Protein AF-A0A9E4DKY2-F1 (afdb_monomer)

Sequence (228 aa):
MSLTMLTAACAMQRGDFRKALDVHQKHADLDNAWHLTSYAQCHIAIGDPVDALRYAQKAVEIDPTLWEAQAVLRLAQAAMHRQPVATRHVFESDECDELIAFFRASNPDKSQLIADEGGYVDEDQFEAREVLLRVDQLPQWAQAKLVEAMFLDYFPIECRLLEYRPGGHFGWHADSGSNLEHRQRALSAQLSDPHTYACGALAIAPPEGHVTASRDRGTVPLFDPSCL

pLDDT: mean 81.01, std 13.89, range [37.38, 98.0]

Secondary structure (DSSP, 8-state):
--HHHHHHHHHHHTT-HHHHHHHHHTT-----HHHHHHHHHHHHHTT-HHHHHHHHHHHHHH-TT-HHHHHHHHHHHHHHHH--EEEEE---HHHHHHHHHHHHHT-PEEP----TTT----TTS--EEEEEE-GGGS-HHHHHHHHHHHT-SS--S-EEEEEEPTT----S--S--TT-S----EE----S-TTS-S----EE--TT--EEPP--TTEEEEE-TT--

Mean predicted aligned error: 9.53 Å

Structure (mmCIF, N/CA/C/O backbone):
data_AF-A0A9E4DKY2-F1
#
_entry.id   AF-A0A9E4DKY2-F1
#
loop_
_atom_site.group_PDB
_atom_site.id
_atom_site.type_symbol
_atom_site.label_atom_id
_atom_site.label_alt_id
_atom_site.label_comp_id
_atom_site.label_asym_id
_atom_site.label_entity_id
_atom_site.label_seq_id
_atom_site.pdbx_PDB_ins_code
_atom_site.Cartn_x
_atom_site.Cartn_y
_atom_site.Cartn_z
_atom_site.occupancy
_atom_site.B_iso_or_equiv
_atom_site.auth_seq_id
_atom_site.auth_comp_id
_atom_site.auth_asym_id
_atom_site.auth_atom_id
_atom_site.pdbx_PDB_model_num
ATOM 1 N N . MET A 1 1 ? 26.298 -0.373 -20.181 1.00 57.00 1 MET A N 1
ATOM 2 C CA . MET A 1 1 ? 25.597 -1.313 -19.279 1.00 57.00 1 MET A CA 1
ATOM 3 C C . MET A 1 1 ? 26.554 -1.686 -18.154 1.00 57.00 1 MET A C 1
ATOM 5 O O . MET A 1 1 ? 27.628 -2.187 -18.459 1.00 57.00 1 MET A O 1
ATOM 9 N N . SER A 1 2 ? 26.249 -1.348 -16.898 1.00 65.25 2 SER A N 1
ATOM 10 C CA . SER A 1 2 ? 27.131 -1.657 -15.758 1.00 65.25 2 SER A CA 1
ATOM 11 C C . SER A 1 2 ? 27.109 -3.158 -15.424 1.00 65.25 2 SER A C 1
ATOM 13 O O . SER A 1 2 ? 26.175 -3.871 -15.795 1.00 65.25 2 SER A O 1
ATOM 15 N N . LEU A 1 3 ? 28.130 -3.650 -14.711 1.00 63.81 3 LEU A N 1
ATOM 16 C CA . LEU A 1 3 ? 28.228 -5.052 -14.266 1.00 63.81 3 LEU A CA 1
ATOM 17 C C . LEU A 1 3 ? 26.992 -5.489 -13.451 1.00 63.81 3 LEU A C 1
ATOM 19 O O . LEU A 1 3 ? 26.550 -6.639 -13.507 1.00 63.81 3 LEU A O 1
ATOM 23 N N . THR A 1 4 ? 26.390 -4.541 -12.736 1.00 66.94 4 THR A N 1
ATOM 24 C CA . THR A 1 4 ? 25.189 -4.751 -11.932 1.00 66.94 4 THR A CA 1
ATOM 25 C C . THR A 1 4 ? 23.946 -4.996 -12.781 1.00 66.94 4 THR A C 1
ATOM 27 O O . THR A 1 4 ? 23.165 -5.895 -12.481 1.00 66.94 4 THR A O 1
ATOM 30 N N . MET A 1 5 ? 23.810 -4.286 -13.903 1.00 69.62 5 MET A N 1
ATOM 31 C CA . MET A 1 5 ? 22.709 -4.485 -14.856 1.00 69.62 5 MET A CA 1
ATOM 32 C C . MET A 1 5 ? 22.760 -5.859 -15.514 1.00 69.62 5 MET A C 1
ATOM 34 O O . MET A 1 5 ? 21.732 -6.490 -15.745 1.00 69.62 5 MET A O 1
ATOM 38 N N . LEU A 1 6 ? 23.971 -6.363 -15.745 1.00 73.25 6 LEU A N 1
ATOM 39 C CA . LEU A 1 6 ? 24.186 -7.717 -16.242 1.00 73.25 6 LEU A CA 1
ATOM 40 C C . LEU A 1 6 ? 23.766 -8.764 -15.198 1.00 73.25 6 LEU A C 1
ATOM 42 O O . LEU A 1 6 ? 23.205 -9.799 -15.544 1.00 73.25 6 LEU A O 1
ATOM 46 N N . THR A 1 7 ? 23.965 -8.470 -13.911 1.00 78.38 7 THR A N 1
ATOM 47 C CA . THR A 1 7 ? 23.528 -9.339 -12.807 1.00 78.38 7 THR A CA 1
ATOM 48 C C . THR A 1 7 ? 22.005 -9.404 -12.701 1.00 78.38 7 THR A C 1
ATOM 50 O O . THR A 1 7 ? 21.460 -10.504 -12.578 1.00 78.38 7 THR A O 1
ATOM 53 N N . ALA A 1 8 ? 21.325 -8.257 -12.794 1.00 78.25 8 ALA A N 1
ATOM 54 C CA . ALA A 1 8 ? 19.865 -8.188 -12.791 1.00 78.25 8 ALA A CA 1
ATOM 55 C C . ALA A 1 8 ? 19.266 -8.919 -14.003 1.00 78.25 8 ALA A C 1
ATOM 57 O O . ALA A 1 8 ? 18.433 -9.808 -13.832 1.00 78.25 8 ALA A O 1
ATOM 58 N N . ALA A 1 9 ? 19.780 -8.661 -15.210 1.00 77.19 9 ALA A N 1
ATOM 59 C CA . ALA A 1 9 ? 19.344 -9.345 -16.428 1.00 77.19 9 ALA A CA 1
ATOM 60 C C . ALA A 1 9 ? 19.531 -10.873 -16.341 1.00 77.19 9 ALA A C 1
ATOM 62 O O . ALA A 1 9 ? 18.637 -11.638 -16.700 1.00 77.19 9 ALA A O 1
ATOM 63 N N . CYS A 1 10 ? 20.657 -11.339 -15.793 1.00 78.88 10 CYS A N 1
ATOM 64 C CA . CYS A 1 10 ? 20.893 -12.763 -15.553 1.00 78.88 10 CYS A CA 1
ATOM 65 C C . CYS A 1 10 ? 19.947 -13.361 -14.499 1.00 78.88 10 CYS A C 1
ATOM 67 O O . CYS A 1 10 ? 19.652 -14.554 -14.553 1.00 78.88 10 CYS A O 1
ATOM 69 N N . ALA A 1 11 ? 19.518 -12.597 -13.491 1.00 81.56 11 ALA A N 1
ATOM 70 C CA . ALA A 1 11 ? 18.515 -13.053 -12.527 1.00 81.56 11 ALA A CA 1
ATOM 71 C C . ALA A 1 11 ? 17.130 -13.167 -13.189 1.00 81.56 11 ALA A C 1
ATOM 73 O O . ALA A 1 11 ? 16.495 -14.213 -13.072 1.00 81.56 11 ALA A O 1
ATOM 74 N N . MET A 1 12 ? 16.734 -12.170 -13.989 1.00 84.81 12 MET A N 1
ATOM 75 C CA . MET A 1 12 ? 15.492 -12.191 -14.773 1.00 84.81 12 MET A CA 1
ATOM 76 C C . MET A 1 12 ? 15.442 -13.363 -15.762 1.00 84.81 12 MET A C 1
ATOM 78 O O . MET A 1 12 ? 14.445 -14.075 -15.809 1.00 84.81 12 MET A O 1
ATOM 82 N N . GLN A 1 13 ? 16.529 -13.636 -16.497 1.00 85.62 13 GLN A N 1
ATOM 83 C CA . GLN A 1 13 ? 16.606 -14.791 -17.409 1.00 85.62 13 GLN A CA 1
ATOM 84 C C . GLN A 1 13 ? 16.433 -16.138 -16.696 1.00 85.62 13 GLN A C 1
ATOM 86 O O . GLN A 1 13 ? 15.974 -17.105 -17.299 1.00 85.62 13 GLN A O 1
ATOM 91 N N . ARG A 1 14 ? 16.799 -16.209 -15.412 1.00 85.81 14 ARG A N 1
ATOM 92 C CA . ARG A 1 14 ? 16.624 -17.399 -14.568 1.00 85.81 14 ARG A CA 1
ATOM 93 C C . ARG A 1 14 ? 15.265 -17.446 -13.863 1.00 85.81 14 ARG A C 1
ATOM 95 O O . ARG A 1 14 ? 15.017 -18.394 -13.127 1.00 85.81 14 ARG A O 1
ATOM 102 N N . GLY A 1 15 ? 14.408 -16.442 -14.061 1.00 83.94 15 GLY A N 1
ATOM 103 C CA . GLY A 1 15 ? 13.124 -16.303 -13.371 1.00 83.94 15 GLY A CA 1
ATOM 104 C C . GLY A 1 15 ? 13.236 -15.885 -11.901 1.00 83.94 15 GLY A C 1
ATOM 105 O O . GLY A 1 15 ? 12.240 -15.902 -11.182 1.00 83.94 15 GLY A O 1
ATOM 106 N N . ASP A 1 16 ? 14.424 -15.499 -11.430 1.00 87.19 16 ASP A N 1
ATOM 107 C CA . ASP A 1 16 ? 14.649 -15.050 -10.052 1.00 87.19 16 ASP A CA 1
ATOM 108 C C . ASP A 1 16 ? 14.359 -13.545 -9.929 1.00 87.19 16 ASP A C 1
ATOM 110 O O . ASP A 1 16 ? 15.252 -12.707 -9.766 1.00 87.19 16 ASP A O 1
ATOM 114 N N . PHE A 1 17 ? 13.079 -13.193 -10.079 1.00 86.06 17 PHE A N 1
ATOM 115 C CA . PHE A 1 17 ? 12.627 -11.801 -10.117 1.00 86.06 17 PHE A CA 1
ATOM 116 C C . PHE A 1 17 ? 12.817 -11.075 -8.782 1.00 86.06 17 PHE A C 1
ATOM 118 O O . PHE A 1 17 ? 13.122 -9.889 -8.782 1.00 86.06 17 PHE A O 1
ATOM 125 N N . ARG A 1 18 ? 12.733 -11.770 -7.638 1.00 81.44 18 ARG A N 1
ATOM 126 C CA . ARG A 1 18 ? 13.005 -11.161 -6.321 1.00 81.44 18 ARG A CA 1
ATOM 127 C C . ARG A 1 18 ? 14.460 -10.728 -6.186 1.00 81.44 18 ARG A C 1
ATOM 129 O O . ARG A 1 18 ? 14.735 -9.632 -5.708 1.00 81.44 18 ARG A O 1
ATOM 136 N N . LYS A 1 19 ? 15.396 -11.556 -6.651 1.00 83.06 19 LYS A N 1
ATOM 137 C CA . LYS A 1 19 ? 16.809 -11.180 -6.684 1.00 83.06 19 LYS A CA 1
ATOM 138 C C . LYS A 1 19 ? 17.080 -10.058 -7.679 1.00 83.06 19 LYS A C 1
ATOM 140 O O . LYS A 1 19 ? 17.909 -9.198 -7.400 1.00 83.06 19 LYS A O 1
ATOM 145 N N . ALA A 1 20 ? 16.398 -10.055 -8.826 1.00 83.19 20 ALA A N 1
ATOM 146 C CA . ALA A 1 20 ? 16.487 -8.946 -9.773 1.00 83.19 20 ALA A CA 1
ATOM 147 C C . ALA A 1 20 ? 16.013 -7.626 -9.137 1.00 83.19 20 ALA A C 1
ATOM 149 O O . ALA A 1 20 ? 16.703 -6.616 -9.273 1.00 83.19 20 ALA A O 1
ATOM 150 N N . LEU A 1 21 ? 14.906 -7.654 -8.381 1.00 81.94 21 LEU A N 1
ATOM 151 C CA . LEU A 1 21 ? 14.391 -6.491 -7.654 1.00 81.94 21 LEU A CA 1
ATOM 152 C C . LEU A 1 21 ? 15.403 -5.949 -6.636 1.00 81.94 21 LEU A C 1
ATOM 154 O O . LEU A 1 21 ? 15.696 -4.761 -6.676 1.00 81.94 21 LEU A O 1
ATOM 158 N N . ASP A 1 22 ? 16.008 -6.800 -5.800 1.00 80.38 22 ASP A N 1
ATOM 159 C CA . ASP A 1 22 ? 17.025 -6.374 -4.816 1.00 80.38 22 ASP A CA 1
ATOM 160 C C . ASP A 1 22 ? 18.232 -5.681 -5.482 1.00 80.38 22 ASP A C 1
ATOM 162 O O . ASP A 1 22 ? 18.759 -4.684 -4.983 1.00 80.38 22 ASP A O 1
ATOM 166 N N . VAL A 1 23 ? 18.658 -6.172 -6.653 1.00 79.75 23 VAL A N 1
ATOM 167 C CA . VAL A 1 23 ? 19.756 -5.559 -7.418 1.00 79.75 23 VAL A CA 1
ATOM 168 C C . VAL A 1 23 ? 19.354 -4.189 -7.969 1.00 79.75 23 VAL A C 1
ATOM 170 O O . VAL A 1 23 ? 20.139 -3.244 -7.856 1.00 79.75 23 VAL A O 1
ATOM 173 N N . HIS A 1 24 ? 18.151 -4.080 -8.538 1.00 75.69 24 HIS A N 1
ATOM 174 C CA . HIS A 1 24 ? 17.610 -2.828 -9.066 1.00 75.69 24 HIS A CA 1
ATOM 175 C C . HIS A 1 24 ? 17.361 -1.786 -7.960 1.00 75.69 24 HIS A C 1
ATOM 177 O O . HIS A 1 24 ? 17.728 -0.626 -8.130 1.00 75.69 24 HIS A O 1
ATOM 183 N N . GLN A 1 25 ? 16.823 -2.192 -6.804 1.00 71.88 25 GLN A N 1
ATOM 184 C CA . GLN A 1 25 ? 16.544 -1.318 -5.657 1.00 71.88 25 GLN A CA 1
ATOM 185 C C . GLN A 1 25 ? 17.822 -0.666 -5.106 1.00 71.88 25 GLN A C 1
ATOM 187 O O . GLN A 1 25 ? 17.827 0.513 -4.764 1.00 71.88 25 GLN A O 1
ATOM 192 N N . LYS A 1 26 ? 18.938 -1.405 -5.078 1.00 69.62 26 LYS A N 1
ATOM 193 C CA . LYS A 1 26 ? 20.247 -0.903 -4.615 1.00 69.62 26 LYS A CA 1
ATOM 194 C C . LYS A 1 26 ? 20.917 0.095 -5.566 1.00 69.62 26 LYS A C 1
ATOM 196 O O . LYS A 1 26 ? 21.905 0.710 -5.181 1.00 69.62 26 LYS A O 1
ATOM 201 N N . HIS A 1 27 ? 20.418 0.231 -6.793 1.00 63.66 27 HIS A N 1
ATOM 202 C CA . HIS A 1 27 ? 21.003 1.068 -7.848 1.00 63.66 27 HIS A CA 1
ATOM 203 C C . HIS A 1 27 ? 19.974 2.041 -8.424 1.00 63.66 27 HIS A C 1
ATOM 205 O O . HIS A 1 27 ? 20.042 2.386 -9.601 1.00 63.66 27 HIS A O 1
ATOM 211 N N . ALA A 1 28 ? 19.027 2.464 -7.584 1.00 54.25 28 ALA A N 1
ATOM 212 C CA . ALA A 1 28 ? 17.935 3.375 -7.892 1.00 54.25 28 ALA A CA 1
ATOM 213 C C . ALA A 1 28 ? 18.397 4.821 -8.197 1.00 54.25 28 ALA A C 1
ATOM 215 O O . ALA A 1 28 ? 17.792 5.780 -7.727 1.00 54.25 28 ALA A O 1
ATOM 216 N N . ASP A 1 29 ? 19.416 4.998 -9.042 1.00 55.25 29 ASP A N 1
ATOM 217 C CA . ASP A 1 29 ? 19.484 6.170 -9.916 1.00 55.25 29 ASP A CA 1
ATOM 218 C C . ASP A 1 29 ? 18.369 5.994 -10.960 1.00 55.25 29 ASP A C 1
ATOM 220 O O . ASP A 1 29 ? 18.558 5.462 -12.057 1.00 55.25 29 ASP A O 1
ATOM 224 N N . LEU A 1 30 ? 17.151 6.358 -10.547 1.00 59.38 30 LEU A N 1
ATOM 225 C CA . LEU A 1 30 ? 15.874 6.118 -11.229 1.00 59.38 30 LEU A CA 1
ATOM 226 C C . LEU A 1 30 ? 15.671 6.961 -12.502 1.00 59.38 30 LEU A C 1
ATOM 228 O O . LEU A 1 30 ? 14.560 6.991 -13.021 1.00 59.38 30 LEU A O 1
ATOM 232 N N . ASP A 1 31 ? 16.717 7.584 -13.043 1.00 68.56 31 ASP A N 1
ATOM 233 C CA . ASP A 1 31 ? 16.632 8.472 -14.212 1.00 68.56 31 ASP A CA 1
ATOM 234 C C . ASP A 1 31 ? 16.996 7.764 -15.533 1.00 68.56 31 ASP A C 1
ATOM 236 O O . ASP A 1 31 ? 17.376 8.389 -16.522 1.00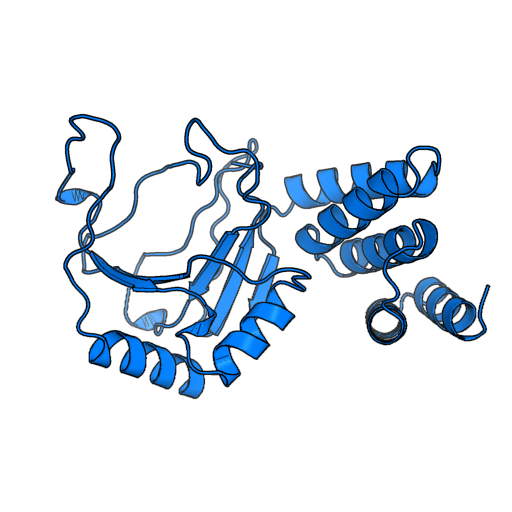 68.56 31 ASP A O 1
ATOM 240 N N . ASN A 1 32 ? 16.889 6.432 -15.579 1.00 84.38 32 ASN A N 1
ATOM 241 C CA . ASN A 1 32 ? 17.120 5.648 -16.791 1.00 84.38 32 ASN A CA 1
ATOM 242 C C . ASN A 1 32 ? 15.873 4.844 -17.184 1.00 84.38 32 ASN A C 1
ATOM 244 O O . ASN A 1 32 ? 15.513 3.868 -16.519 1.00 84.38 32 ASN A O 1
ATOM 248 N N . ALA A 1 33 ? 15.267 5.208 -18.319 1.00 88.50 33 ALA A N 1
ATOM 249 C CA . ALA A 1 33 ? 14.054 4.581 -18.842 1.00 88.50 33 ALA A CA 1
ATOM 250 C C . ALA A 1 33 ? 14.172 3.054 -19.006 1.00 88.50 33 ALA A C 1
ATOM 252 O O . ALA A 1 33 ? 13.237 2.320 -18.683 1.00 88.50 33 ALA A O 1
ATOM 253 N N . TRP A 1 34 ? 15.328 2.536 -19.433 1.00 86.62 34 TRP A N 1
ATOM 254 C CA . TRP A 1 34 ? 15.529 1.092 -19.600 1.00 86.62 34 TRP A CA 1
ATOM 255 C C . TRP A 1 34 ? 15.575 0.353 -18.256 1.00 86.62 3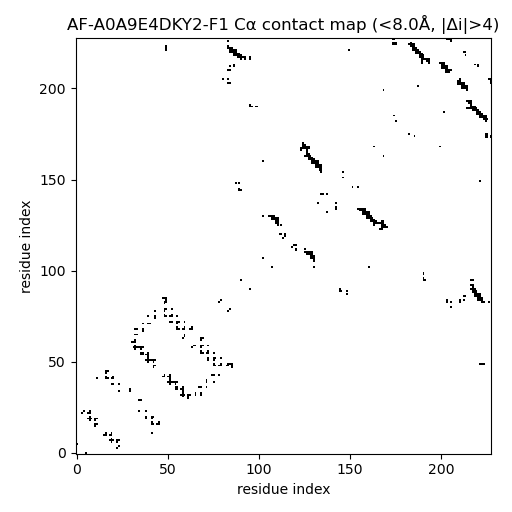4 TRP A C 1
ATOM 257 O O . TRP A 1 34 ? 15.031 -0.748 -18.120 1.00 86.62 34 TRP A O 1
ATOM 267 N N . HIS A 1 35 ? 16.192 0.965 -17.239 1.00 85.19 35 HIS A N 1
ATOM 268 C CA . HIS A 1 35 ? 16.233 0.403 -15.888 1.00 85.19 35 HIS A CA 1
ATOM 269 C C . HIS A 1 35 ? 14.830 0.330 -15.290 1.00 85.19 35 HIS A C 1
ATOM 271 O O . HIS A 1 35 ? 14.414 -0.729 -14.824 1.00 85.19 35 HIS A O 1
ATOM 277 N N . LEU A 1 36 ? 14.083 1.433 -15.358 1.00 87.62 36 LEU A N 1
ATOM 278 C CA . LEU A 1 36 ? 12.698 1.493 -14.898 1.00 87.62 36 LEU A CA 1
ATOM 279 C C . LEU A 1 36 ? 11.803 0.492 -15.636 1.00 87.62 36 LEU A C 1
ATOM 281 O O . LEU A 1 36 ? 10.991 -0.178 -15.005 1.00 87.62 36 LEU A O 1
ATOM 285 N N . THR A 1 37 ? 12.005 0.320 -16.946 1.00 91.00 37 THR A N 1
ATOM 286 C CA . THR A 1 37 ? 11.288 -0.682 -17.750 1.00 91.00 37 THR A CA 1
ATOM 287 C C . THR A 1 37 ? 11.553 -2.102 -17.244 1.00 91.00 37 THR A C 1
ATOM 289 O O . THR A 1 37 ? 10.618 -2.876 -17.044 1.00 91.00 37 THR A O 1
ATOM 292 N N . SER A 1 38 ? 12.818 -2.448 -16.990 1.00 89.00 38 SER A N 1
ATOM 293 C CA . SER A 1 38 ? 13.203 -3.772 -16.474 1.00 89.00 38 SER A CA 1
ATOM 294 C C . SER A 1 38 ? 12.684 -4.007 -15.051 1.00 89.00 38 SER A C 1
ATOM 296 O O . SER A 1 38 ? 12.241 -5.105 -14.708 1.00 89.00 38 SER A O 1
ATOM 298 N N . TYR A 1 39 ? 12.677 -2.957 -14.230 1.00 87.56 39 TYR A N 1
ATOM 299 C CA . TYR A 1 39 ? 12.150 -3.001 -12.872 1.00 87.56 39 TYR A CA 1
ATOM 300 C C . TYR A 1 39 ? 10.630 -3.213 -12.865 1.00 87.56 39 TYR A C 1
ATOM 302 O O . TYR A 1 39 ? 10.135 -4.114 -12.188 1.00 87.56 39 TYR A O 1
ATOM 310 N N . ALA A 1 40 ? 9.898 -2.484 -13.714 1.00 89.56 40 ALA A N 1
ATOM 311 C CA . ALA A 1 40 ? 8.466 -2.676 -13.921 1.00 89.56 40 ALA A CA 1
ATOM 312 C C . ALA A 1 40 ? 8.132 -4.113 -14.357 1.00 89.56 40 ALA A C 1
ATOM 314 O O . ALA A 1 40 ? 7.208 -4.720 -13.820 1.00 89.56 40 ALA A O 1
ATOM 315 N N . GLN A 1 41 ? 8.915 -4.702 -15.269 1.00 91.69 41 GLN A N 1
ATOM 316 C CA . GLN A 1 41 ? 8.745 -6.103 -15.678 1.00 91.69 41 GLN A CA 1
ATOM 317 C C . GLN A 1 41 ? 8.893 -7.083 -14.510 1.00 91.69 41 GLN A C 1
ATOM 319 O O . GLN A 1 41 ? 8.129 -8.046 -14.422 1.00 91.69 41 GLN A O 1
ATOM 324 N N . CYS A 1 42 ? 9.847 -6.845 -13.606 1.00 90.12 42 CYS A N 1
ATOM 325 C CA . CYS A 1 42 ? 10.008 -7.676 -12.416 1.00 90.12 42 CYS A CA 1
ATOM 326 C C . CYS A 1 42 ? 8.771 -7.599 -11.512 1.00 90.12 42 CYS A C 1
ATOM 328 O O . CYS A 1 42 ? 8.302 -8.641 -11.057 1.00 90.12 42 CYS A O 1
ATOM 330 N N . HIS A 1 43 ? 8.207 -6.403 -11.313 1.00 87.69 43 HIS A N 1
ATOM 331 C CA . HIS A 1 43 ? 6.969 -6.214 -10.549 1.00 87.69 43 HIS A CA 1
ATOM 332 C C . HIS A 1 43 ? 5.760 -6.913 -11.194 1.00 87.69 43 HIS A C 1
ATOM 334 O O . HIS A 1 43 ? 5.015 -7.595 -10.491 1.00 87.69 43 HIS A O 1
ATOM 340 N N . ILE A 1 44 ? 5.614 -6.873 -12.528 1.00 88.94 44 ILE A N 1
ATOM 341 C CA . ILE A 1 44 ? 4.589 -7.672 -13.236 1.00 88.94 44 ILE A CA 1
ATOM 342 C C . ILE A 1 44 ? 4.767 -9.162 -12.922 1.00 88.94 44 ILE A C 1
ATOM 344 O O . ILE A 1 44 ? 3.801 -9.851 -12.602 1.00 88.94 44 ILE A O 1
ATOM 348 N N . ALA A 1 45 ? 6.002 -9.662 -12.993 1.00 87.69 45 ALA A N 1
ATOM 349 C CA . ALA A 1 45 ? 6.294 -11.079 -12.805 1.00 87.69 45 ALA A CA 1
ATOM 350 C C . ALA A 1 45 ? 6.037 -11.578 -11.372 1.00 87.69 45 ALA A C 1
ATOM 352 O O . ALA A 1 45 ? 5.715 -12.751 -11.191 1.00 87.69 45 ALA A O 1
ATOM 353 N N . ILE A 1 46 ? 6.155 -10.708 -10.362 1.00 85.56 46 ILE A N 1
ATOM 354 C CA . ILE A 1 46 ? 5.846 -11.048 -8.964 1.00 85.56 46 ILE A CA 1
ATOM 355 C C . ILE A 1 46 ? 4.393 -10.748 -8.561 1.00 85.56 46 ILE A C 1
ATOM 357 O O . ILE A 1 46 ? 4.046 -10.952 -7.400 1.00 85.56 46 ILE A O 1
ATOM 361 N N . GLY A 1 47 ? 3.546 -10.302 -9.497 1.00 83.81 47 GLY A N 1
ATOM 362 C CA . GLY A 1 47 ? 2.135 -10.006 -9.232 1.00 83.81 47 GLY A CA 1
ATOM 363 C C . GLY A 1 47 ? 1.910 -8.698 -8.471 1.00 83.81 47 GLY A C 1
ATOM 364 O O . GLY A 1 47 ? 0.968 -8.600 -7.691 1.00 83.81 47 GLY A O 1
ATOM 365 N N . ASP A 1 48 ? 2.775 -7.706 -8.686 1.00 83.88 48 ASP A N 1
ATOM 366 C CA . AS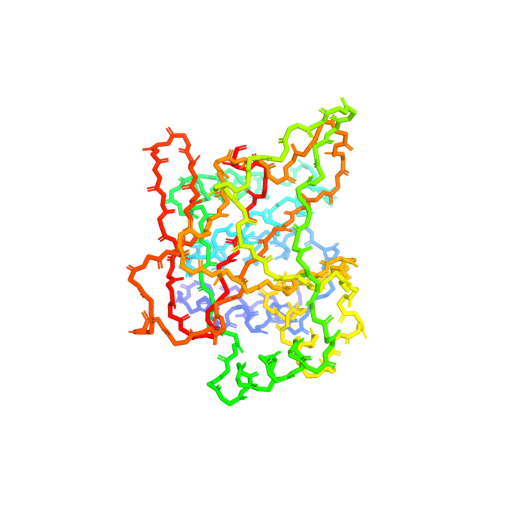P A 1 48 ? 2.680 -6.371 -8.092 1.00 83.88 48 ASP A CA 1
ATOM 367 C C . ASP A 1 48 ? 2.386 -5.313 -9.172 1.00 83.88 48 ASP A C 1
ATOM 369 O O . ASP A 1 48 ? 3.275 -4.579 -9.619 1.00 83.88 48 ASP A O 1
ATOM 373 N N . PRO A 1 49 ? 1.139 -5.259 -9.668 1.00 84.12 49 PRO A N 1
ATOM 374 C CA . PRO A 1 49 ? 0.790 -4.422 -10.809 1.00 84.12 49 PRO A CA 1
ATOM 375 C C . PRO A 1 49 ? 0.846 -2.919 -10.489 1.00 84.12 49 PRO A C 1
ATOM 377 O O . PRO A 1 49 ? 1.047 -2.115 -11.399 1.00 84.12 49 PRO A O 1
ATOM 380 N N . VAL A 1 50 ? 0.739 -2.538 -9.209 1.00 81.31 50 VAL A N 1
ATOM 381 C CA . VAL A 1 50 ? 0.751 -1.138 -8.751 1.00 81.31 50 VAL A CA 1
ATOM 382 C C . VAL A 1 50 ? 2.127 -0.510 -8.966 1.00 81.31 50 VAL A C 1
ATOM 384 O O . VAL A 1 50 ? 2.248 0.593 -9.510 1.00 81.31 50 VAL A O 1
ATOM 387 N N . ASP A 1 51 ? 3.188 -1.211 -8.568 1.00 82.44 51 ASP A N 1
ATOM 388 C CA . ASP A 1 51 ? 4.558 -0.763 -8.821 1.00 82.44 51 ASP A CA 1
ATOM 389 C C . ASP A 1 51 ? 4.972 -0.942 -10.272 1.00 82.44 51 ASP A C 1
ATOM 391 O O . ASP A 1 51 ? 5.634 -0.061 -10.825 1.00 82.44 51 ASP A O 1
ATOM 395 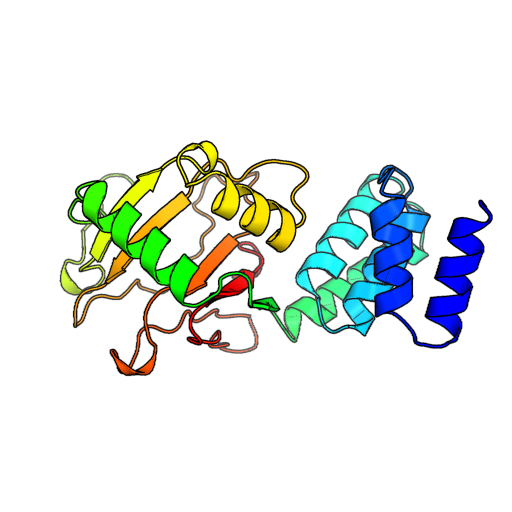N N . ALA A 1 52 ? 4.518 -2.014 -10.924 1.00 88.56 52 ALA A N 1
ATOM 396 C CA . ALA A 1 52 ? 4.723 -2.178 -12.355 1.00 88.56 52 ALA A CA 1
ATOM 397 C C . ALA A 1 52 ? 4.208 -0.969 -13.150 1.00 88.56 52 ALA A C 1
ATOM 399 O O . ALA A 1 52 ? 4.930 -0.450 -14.003 1.00 88.56 52 ALA A O 1
ATOM 400 N N . LEU A 1 53 ? 2.986 -0.504 -12.856 1.00 86.50 53 LEU A N 1
ATOM 401 C CA . LEU A 1 53 ? 2.371 0.619 -13.560 1.00 86.50 53 LEU A CA 1
ATOM 402 C C . LEU A 1 53 ? 3.183 1.899 -13.365 1.00 86.50 53 LEU A C 1
ATOM 404 O O . LEU A 1 53 ? 3.544 2.546 -14.347 1.00 86.50 53 LEU A O 1
ATOM 408 N N . ARG A 1 54 ? 3.550 2.213 -12.119 1.00 83.12 54 ARG A N 1
ATOM 409 C CA . ARG A 1 54 ? 4.324 3.417 -11.793 1.00 83.12 54 ARG A CA 1
ATOM 410 C C . ARG A 1 54 ? 5.677 3.451 -12.494 1.00 83.12 54 ARG A C 1
ATOM 412 O O . ARG A 1 54 ? 6.030 4.460 -13.100 1.00 83.12 54 ARG A O 1
ATOM 419 N N . TYR A 1 55 ? 6.458 2.376 -12.400 1.00 86.88 55 TYR A N 1
ATOM 420 C CA . TYR A 1 55 ? 7.792 2.368 -13.002 1.00 86.88 55 TYR A CA 1
ATOM 421 C C . TYR A 1 55 ? 7.724 2.373 -14.529 1.00 86.88 55 TYR A C 1
ATOM 423 O O . TYR A 1 55 ? 8.565 3.003 -15.167 1.00 86.88 55 TYR A O 1
ATOM 431 N N . ALA A 1 56 ? 6.695 1.761 -15.119 1.00 90.31 56 ALA A N 1
ATOM 432 C CA . ALA A 1 56 ? 6.465 1.846 -16.554 1.00 90.31 56 ALA A CA 1
ATOM 433 C C . ALA A 1 56 ? 6.038 3.257 -17.003 1.00 90.31 56 ALA A C 1
ATOM 435 O O . ALA A 1 56 ? 6.529 3.731 -18.024 1.00 90.31 56 ALA A O 1
ATOM 436 N N . GLN A 1 57 ? 5.184 3.951 -16.238 1.00 88.81 57 GLN A N 1
ATOM 437 C CA . GLN A 1 57 ? 4.814 5.351 -16.496 1.00 88.81 57 GLN A CA 1
ATOM 438 C C . GLN A 1 57 ? 6.048 6.257 -16.448 1.00 88.81 57 GLN A C 1
ATOM 440 O O . GLN A 1 57 ? 6.340 6.927 -17.435 1.00 88.81 57 GLN A O 1
ATOM 445 N N . LYS A 1 58 ? 6.840 6.185 -15.369 1.00 87.00 58 LYS A N 1
ATOM 446 C CA . LYS A 1 58 ? 8.081 6.966 -15.225 1.00 87.00 58 LYS A CA 1
ATOM 447 C C . LYS A 1 58 ? 9.091 6.652 -16.339 1.00 87.00 58 LYS A C 1
ATOM 449 O O . LYS A 1 58 ? 9.758 7.549 -16.840 1.00 87.00 58 LYS A O 1
ATOM 454 N N . ALA A 1 59 ? 9.186 5.393 -16.782 1.00 90.81 59 ALA A N 1
ATOM 455 C CA . ALA A 1 59 ? 10.033 5.022 -17.918 1.00 90.81 59 ALA A CA 1
ATOM 456 C C . ALA A 1 59 ? 9.603 5.716 -19.222 1.00 90.81 59 ALA A C 1
ATOM 458 O O . ALA A 1 59 ? 10.457 6.222 -19.948 1.00 90.81 59 ALA A O 1
ATOM 459 N N . VAL A 1 60 ? 8.295 5.753 -19.499 1.00 92.94 60 VAL A N 1
ATOM 460 C CA . VAL A 1 60 ? 7.721 6.426 -20.677 1.00 92.94 60 VAL A CA 1
ATOM 461 C C . VAL A 1 60 ? 7.832 7.948 -20.570 1.00 92.94 60 VAL A C 1
ATOM 463 O O . VAL A 1 60 ? 8.047 8.598 -21.585 1.00 92.94 60 VAL A O 1
ATOM 466 N N . GLU A 1 61 ? 7.725 8.525 -19.373 1.00 90.06 61 GLU A N 1
ATOM 467 C CA . GLU A 1 61 ? 7.956 9.959 -19.148 1.00 90.06 61 GLU A CA 1
ATOM 468 C C . GLU A 1 61 ? 9.400 10.364 -19.477 1.00 90.06 61 GLU A C 1
ATOM 470 O O . GLU A 1 61 ? 9.618 11.404 -20.098 1.00 90.06 61 GLU A O 1
ATOM 475 N N . ILE A 1 62 ? 10.383 9.536 -19.099 1.00 90.00 62 ILE A N 1
ATOM 476 C CA . ILE A 1 62 ? 11.807 9.787 -19.371 1.00 90.00 62 ILE A CA 1
ATOM 477 C C . ILE A 1 62 ? 12.143 9.591 -20.853 1.00 90.00 62 ILE A C 1
ATOM 479 O O . ILE A 1 62 ? 12.835 10.423 -21.439 1.00 90.00 62 ILE A O 1
ATOM 483 N N . ASP A 1 63 ? 11.686 8.494 -21.461 1.00 93.06 63 ASP A N 1
ATOM 484 C CA . ASP A 1 63 ? 11.879 8.231 -22.889 1.00 93.06 63 ASP A CA 1
ATOM 485 C C . ASP A 1 63 ? 10.583 7.716 -23.533 1.00 93.06 63 ASP A C 1
ATOM 487 O O . ASP A 1 63 ? 10.336 6.504 -23.590 1.00 93.06 63 ASP A O 1
ATOM 491 N N . PRO A 1 64 ? 9.767 8.626 -24.094 1.00 93.69 64 PRO A N 1
ATOM 492 C CA . PRO A 1 64 ? 8.531 8.255 -24.769 1.00 93.69 64 PRO A CA 1
ATOM 493 C C . PRO A 1 64 ? 8.750 7.412 -26.028 1.00 93.69 64 PRO A C 1
ATOM 495 O O . PRO A 1 64 ? 7.798 6.817 -26.529 1.00 93.69 64 PRO A O 1
ATOM 498 N N . THR A 1 65 ? 9.968 7.373 -26.579 1.00 94.62 65 THR A N 1
ATOM 499 C CA . THR A 1 65 ? 10.285 6.646 -27.817 1.00 94.62 65 THR A CA 1
ATOM 500 C C . THR A 1 65 ? 10.740 5.210 -27.571 1.00 94.62 65 THR A C 1
ATOM 502 O O . THR A 1 65 ? 10.760 4.409 -28.510 1.00 94.62 65 THR A O 1
ATOM 505 N N . LEU A 1 66 ? 11.040 4.853 -26.317 1.00 93.88 66 LEU A N 1
ATOM 506 C CA . LEU A 1 66 ? 11.430 3.504 -25.927 1.00 93.88 66 LEU A CA 1
ATOM 507 C C . LEU A 1 66 ? 10.232 2.549 -26.036 1.00 93.88 66 LEU A C 1
ATOM 509 O O . LEU A 1 66 ? 9.337 2.522 -25.186 1.00 93.88 66 LEU A O 1
ATOM 513 N N . TRP A 1 67 ? 10.203 1.749 -27.104 1.00 93.31 67 TRP A N 1
ATOM 514 C CA . TRP A 1 67 ? 9.066 0.874 -27.401 1.00 93.31 67 TRP A CA 1
ATOM 515 C C . TRP A 1 67 ? 8.841 -0.178 -26.307 1.00 93.31 67 TRP A C 1
ATOM 517 O O . TRP A 1 67 ? 7.688 -0.495 -26.001 1.00 93.31 67 TRP A O 1
ATOM 527 N N . GLU A 1 68 ? 9.910 -0.681 -25.679 1.00 93.62 68 GLU A N 1
ATOM 528 C CA . GLU A 1 68 ? 9.819 -1.619 -24.561 1.00 93.62 68 GLU A CA 1
ATOM 529 C C . GLU A 1 68 ? 9.081 -0.996 -23.372 1.00 93.62 68 GLU A C 1
ATOM 531 O O . GLU A 1 68 ? 8.221 -1.654 -22.788 1.00 93.62 68 GLU A O 1
ATOM 536 N N . ALA A 1 69 ? 9.352 0.274 -23.046 1.00 93.75 69 ALA A N 1
ATOM 537 C CA . ALA A 1 69 ? 8.683 0.980 -21.952 1.00 93.75 69 ALA A CA 1
ATOM 538 C C . ALA A 1 69 ? 7.178 1.093 -22.211 1.00 93.75 69 ALA A C 1
ATOM 540 O O . ALA A 1 69 ? 6.367 0.763 -21.346 1.00 93.75 69 ALA A O 1
ATOM 541 N N . GLN A 1 70 ? 6.788 1.459 -23.436 1.00 93.81 70 GLN A N 1
ATOM 542 C CA . GLN A 1 70 ? 5.375 1.517 -23.814 1.00 93.81 70 GLN A CA 1
ATOM 543 C C . GLN A 1 70 ? 4.699 0.138 -23.783 1.00 93.81 70 GLN A C 1
ATOM 545 O O . GLN A 1 70 ? 3.525 0.023 -23.431 1.00 93.81 70 GLN A O 1
ATOM 550 N N . ALA A 1 71 ? 5.399 -0.918 -24.204 1.00 94.62 71 ALA A N 1
ATOM 551 C CA . ALA A 1 71 ? 4.868 -2.278 -24.163 1.00 94.62 71 ALA A CA 1
ATOM 552 C C . ALA A 1 71 ? 4.644 -2.734 -22.714 1.00 94.62 71 ALA A C 1
ATOM 554 O O . ALA A 1 71 ? 3.573 -3.244 -22.387 1.00 94.62 71 ALA A O 1
ATOM 555 N N . VAL A 1 72 ? 5.620 -2.489 -21.839 1.00 94.94 72 VAL A N 1
ATOM 556 C CA . VAL A 1 72 ? 5.532 -2.809 -20.411 1.00 94.94 72 VAL A CA 1
ATOM 557 C C . VAL A 1 72 ? 4.451 -1.983 -19.720 1.00 94.94 72 VAL A C 1
ATOM 559 O O . VAL A 1 72 ? 3.712 -2.544 -18.919 1.00 94.94 72 VAL A O 1
ATOM 562 N N . LEU A 1 73 ? 4.270 -0.710 -20.084 1.00 92.62 73 LEU A N 1
ATOM 563 C CA . LEU A 1 73 ? 3.175 0.121 -19.577 1.00 92.62 73 LEU A CA 1
ATOM 564 C C . LEU A 1 73 ? 1.806 -0.499 -19.875 1.00 92.62 73 LEU A C 1
ATOM 566 O O . LEU A 1 73 ? 0.990 -0.639 -18.970 1.00 92.62 73 LEU A O 1
ATOM 570 N N . ARG A 1 74 ? 1.572 -0.953 -21.112 1.00 91.44 74 ARG A N 1
ATOM 571 C CA . ARG A 1 74 ? 0.311 -1.623 -21.480 1.00 91.44 74 ARG A CA 1
ATOM 572 C C . ARG A 1 74 ? 0.105 -2.930 -20.715 1.00 91.44 74 ARG A C 1
ATOM 574 O O . ARG A 1 74 ? -1.014 -3.232 -20.307 1.00 91.44 74 ARG A O 1
ATOM 581 N N . LEU A 1 75 ? 1.171 -3.706 -20.509 1.00 91.94 75 LEU A N 1
ATOM 582 C CA . LEU A 1 75 ? 1.106 -4.930 -19.705 1.00 91.94 75 LEU A CA 1
ATOM 583 C C . LEU A 1 75 ? 0.796 -4.624 -18.237 1.00 91.94 75 LEU A C 1
ATOM 585 O O . LEU A 1 75 ? -0.023 -5.317 -17.641 1.00 91.94 75 LEU A O 1
ATOM 589 N N . ALA A 1 76 ? 1.404 -3.582 -17.673 1.00 89.25 76 ALA A N 1
ATOM 590 C CA . ALA A 1 76 ? 1.148 -3.145 -16.309 1.00 89.25 76 ALA A CA 1
ATOM 591 C C . ALA A 1 76 ? -0.288 -2.628 -16.135 1.00 89.25 76 ALA A C 1
ATOM 593 O O . ALA A 1 76 ? -0.956 -3.020 -15.185 1.00 89.25 76 ALA A O 1
ATOM 594 N N . GLN A 1 77 ? -0.804 -1.843 -17.087 1.00 85.25 77 GLN A N 1
ATOM 595 C CA . GLN A 1 77 ? -2.210 -1.418 -17.122 1.00 85.25 77 GLN A CA 1
ATOM 596 C C . GLN A 1 77 ? -3.156 -2.625 -17.169 1.00 85.25 77 GLN A C 1
ATOM 598 O O . GLN A 1 77 ? -4.093 -2.720 -16.381 1.00 85.25 77 GLN A O 1
ATOM 603 N N . ALA A 1 78 ? -2.888 -3.599 -18.043 1.00 84.88 78 ALA A N 1
ATOM 604 C CA . ALA A 1 78 ? -3.686 -4.821 -18.119 1.00 84.88 78 ALA A CA 1
ATOM 605 C C . ALA A 1 78 ? -3.613 -5.658 -16.829 1.00 84.88 78 ALA A C 1
ATOM 607 O O . ALA A 1 78 ? -4.612 -6.255 -16.428 1.00 84.88 78 ALA A O 1
ATOM 608 N N . ALA A 1 79 ? -2.451 -5.710 -16.174 1.00 85.00 79 ALA A N 1
ATOM 609 C CA . ALA A 1 79 ? -2.287 -6.383 -14.890 1.00 85.00 79 ALA A CA 1
ATOM 610 C C . ALA A 1 79 ? -3.056 -5.659 -13.772 1.00 85.00 79 ALA A C 1
ATOM 612 O O . ALA A 1 79 ? -3.737 -6.322 -12.996 1.00 85.00 79 ALA A O 1
ATOM 613 N N . MET A 1 80 ? -3.033 -4.321 -13.751 1.00 81.25 80 MET A N 1
ATOM 614 C CA . MET A 1 80 ? -3.825 -3.495 -12.830 1.00 81.25 80 MET A CA 1
ATOM 615 C C . MET A 1 80 ? -5.326 -3.717 -13.006 1.00 81.25 80 MET A C 1
ATOM 617 O O . MET A 1 80 ? -6.031 -3.900 -12.022 1.00 81.25 80 MET A O 1
ATOM 621 N N . HIS A 1 81 ? -5.818 -3.802 -14.246 1.00 75.75 81 HIS A N 1
ATOM 622 C CA . HIS A 1 81 ? -7.226 -4.129 -14.492 1.00 75.75 81 HIS A CA 1
ATOM 623 C C . HIS A 1 81 ? -7.630 -5.498 -13.924 1.00 75.75 81 HIS A C 1
ATOM 625 O O . HIS A 1 81 ? -8.754 -5.660 -13.459 1.00 75.75 81 HIS A O 1
ATOM 631 N N . ARG A 1 82 ? -6.726 -6.486 -13.945 1.00 78.00 82 ARG A N 1
ATOM 632 C CA . ARG A 1 82 ? -6.990 -7.834 -13.406 1.00 78.00 82 ARG A CA 1
ATOM 633 C C . ARG A 1 82 ? -6.848 -7.910 -11.890 1.00 78.00 82 ARG A C 1
ATOM 635 O O . ARG A 1 82 ? -7.500 -8.737 -11.260 1.00 78.00 82 ARG A O 1
ATOM 642 N N . GLN A 1 83 ? -5.964 -7.101 -11.324 1.00 77.50 83 GLN A N 1
ATOM 643 C CA . GLN A 1 83 ? -5.637 -7.099 -9.908 1.00 77.50 83 GLN A CA 1
ATOM 644 C C . GLN A 1 83 ? -5.456 -5.642 -9.450 1.00 77.50 83 GLN A C 1
ATOM 646 O O . GLN A 1 83 ? -4.330 -5.158 -9.350 1.00 77.50 83 GLN A O 1
ATOM 651 N N . PRO A 1 84 ? -6.566 -4.931 -9.176 1.00 76.19 84 PRO A N 1
ATOM 652 C CA . PRO A 1 84 ? -6.544 -3.493 -8.891 1.00 76.19 84 PRO A CA 1
ATOM 653 C C . PRO A 1 84 ? -6.004 -3.161 -7.495 1.00 76.19 84 PRO A C 1
ATOM 655 O O . PRO A 1 84 ? -5.826 -1.993 -7.161 1.00 76.19 84 PRO A O 1
ATOM 658 N N . VAL A 1 85 ? -5.755 -4.191 -6.678 1.00 81.31 85 VAL A N 1
ATOM 659 C CA . VAL A 1 85 ? -5.257 -4.073 -5.310 1.00 81.31 85 VAL A CA 1
ATOM 660 C C . VAL A 1 85 ? -4.006 -4.922 -5.150 1.00 81.31 85 VAL A C 1
ATOM 662 O O . VAL A 1 85 ? -4.043 -6.141 -5.337 1.00 81.31 85 VAL A O 1
ATOM 665 N N . ALA A 1 86 ? -2.912 -4.288 -4.740 1.00 81.94 86 ALA A N 1
ATOM 666 C CA . ALA A 1 86 ? -1.743 -4.984 -4.220 1.00 81.94 86 ALA A CA 1
ATOM 667 C C . ALA A 1 86 ? -1.806 -4.957 -2.690 1.00 81.94 86 ALA A C 1
ATOM 669 O O . ALA A 1 86 ? -1.856 -3.888 -2.092 1.00 81.94 86 ALA A O 1
ATOM 670 N N . THR A 1 87 ? -1.817 -6.117 -2.035 1.00 84.62 87 THR A N 1
ATOM 671 C CA . THR A 1 87 ? -1.821 -6.194 -0.566 1.00 84.62 87 THR A CA 1
ATOM 672 C C . THR A 1 87 ? -0.426 -6.515 -0.055 1.00 84.62 87 THR A C 1
ATOM 674 O O . THR A 1 87 ? 0.192 -7.485 -0.493 1.00 84.62 87 THR A O 1
ATOM 677 N N . ARG A 1 88 ? 0.061 -5.715 0.896 1.00 86.31 88 ARG A N 1
ATOM 678 C CA . ARG A 1 88 ? 1.357 -5.911 1.557 1.00 86.31 88 ARG A CA 1
ATOM 679 C C . ARG A 1 88 ? 1.162 -6.075 3.053 1.00 86.31 88 ARG A C 1
ATOM 681 O O . ARG A 1 88 ? 0.357 -5.358 3.628 1.00 86.31 88 ARG A O 1
ATOM 688 N N . HIS A 1 89 ? 1.901 -6.978 3.687 1.00 90.94 89 HIS A N 1
ATOM 689 C CA . HIS A 1 89 ? 2.001 -7.003 5.146 1.00 90.94 89 HIS A CA 1
ATOM 690 C C . HIS A 1 89 ? 3.110 -6.036 5.559 1.00 90.94 89 HIS A C 1
ATOM 692 O O . HIS A 1 89 ? 4.262 -6.233 5.175 1.00 90.94 89 HIS A O 1
ATOM 698 N N . VAL A 1 90 ? 2.749 -4.963 6.259 1.00 92.25 90 VAL A N 1
ATOM 699 C CA . VAL A 1 90 ? 3.662 -3.849 6.566 1.00 92.25 90 VAL A CA 1
ATOM 700 C C . VAL A 1 90 ? 3.930 -3.766 8.062 1.00 92.25 90 VAL A C 1
ATOM 702 O O . VAL A 1 90 ? 5.079 -3.598 8.476 1.00 92.25 90 VAL A O 1
ATOM 705 N N . PHE A 1 91 ? 2.878 -3.900 8.867 1.00 95.62 91 PHE A N 1
ATOM 706 C CA . PHE A 1 91 ? 2.954 -3.741 10.313 1.00 95.62 91 PHE A CA 1
ATOM 707 C C . PHE A 1 91 ? 2.818 -5.079 11.023 1.00 95.62 91 PHE A C 1
ATOM 709 O O . PHE A 1 91 ? 1.957 -5.883 10.684 1.00 95.62 91 PHE A O 1
ATOM 716 N N . GLU A 1 92 ? 3.642 -5.290 12.037 1.00 96.69 92 GLU A N 1
ATOM 717 C CA . GLU A 1 92 ? 3.483 -6.393 12.974 1.00 96.69 92 GLU A CA 1
ATOM 718 C C . GLU A 1 92 ? 2.352 -6.096 13.975 1.00 96.69 92 GLU A C 1
ATOM 720 O O . GLU A 1 92 ? 1.800 -4.993 14.042 1.00 96.69 92 GLU A O 1
ATOM 725 N N . SER A 1 93 ? 1.951 -7.107 14.747 1.00 96.44 93 SER A N 1
ATOM 726 C CA . SER A 1 93 ? 0.796 -6.983 15.650 1.00 96.44 93 SER A CA 1
ATOM 727 C C . SER A 1 93 ? 1.006 -5.958 16.771 1.00 96.44 93 SER A C 1
ATOM 729 O O . SER A 1 93 ? 0.085 -5.204 17.078 1.00 96.44 93 SER A O 1
ATOM 731 N N . ASP A 1 94 ? 2.201 -5.912 17.355 1.00 97.56 94 ASP A N 1
ATOM 732 C CA . ASP A 1 94 ? 2.592 -4.956 18.397 1.00 97.56 94 ASP A CA 1
ATOM 733 C C . ASP A 1 94 ? 2.707 -3.524 17.854 1.00 97.56 94 ASP A C 1
ATOM 735 O O . ASP A 1 94 ? 2.257 -2.573 18.490 1.00 97.56 94 ASP A O 1
ATOM 739 N N . GLU A 1 95 ? 3.213 -3.369 16.634 1.00 98.00 95 GLU A N 1
ATOM 740 C CA . GLU A 1 95 ? 3.232 -2.091 15.916 1.00 98.00 95 GLU A CA 1
ATOM 741 C C . GLU A 1 95 ? 1.815 -1.569 15.625 1.00 98.00 95 GLU A C 1
ATOM 743 O O . GLU A 1 95 ? 1.536 -0.375 15.763 1.00 98.00 95 GLU A O 1
ATOM 748 N N . CYS A 1 96 ? 0.886 -2.459 15.261 1.00 97.94 96 CYS A N 1
ATOM 749 C CA . CYS A 1 96 ? -0.523 -2.096 15.121 1.00 97.94 96 CYS A CA 1
ATOM 750 C C . CYS A 1 96 ? -1.113 -1.617 16.457 1.00 97.94 96 CYS A C 1
ATOM 752 O O . CYS A 1 96 ? -1.874 -0.648 16.472 1.00 97.94 96 CYS A O 1
ATOM 754 N N . ASP A 1 97 ? -0.774 -2.273 17.572 1.00 98.00 97 ASP A N 1
ATOM 755 C CA . ASP A 1 97 ? -1.200 -1.851 18.912 1.00 98.00 97 ASP A CA 1
ATOM 756 C C . ASP A 1 97 ? -0.648 -0.463 19.270 1.00 98.00 97 ASP A C 1
ATOM 758 O O . ASP A 1 97 ? -1.386 0.375 19.795 1.00 98.00 97 ASP A O 1
ATOM 762 N N . GLU A 1 98 ? 0.614 -0.183 18.935 1.00 97.94 98 GLU A N 1
ATO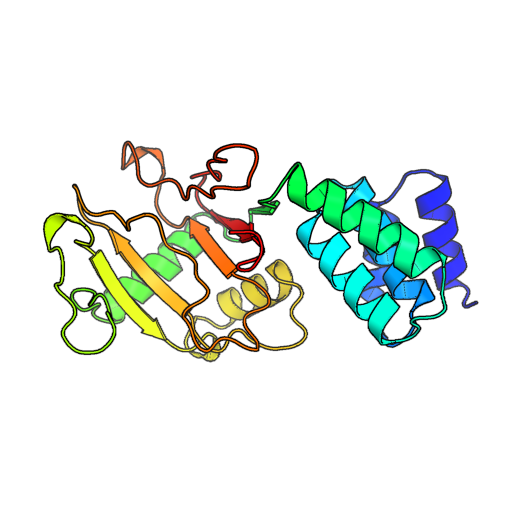M 763 C CA . GLU A 1 98 ? 1.236 1.126 19.150 1.00 97.94 98 GLU A CA 1
ATOM 764 C C . GLU A 1 98 ? 0.541 2.231 18.337 1.00 97.94 98 GLU A C 1
ATOM 766 O O . GLU A 1 98 ? 0.225 3.287 18.888 1.00 97.94 98 GLU A O 1
ATOM 771 N N . LEU A 1 99 ? 0.218 1.986 17.061 1.00 97.12 99 LEU A N 1
ATOM 772 C CA . LEU A 1 99 ? -0.521 2.944 16.225 1.00 97.12 99 LEU A CA 1
ATOM 773 C C . LEU A 1 99 ? -1.950 3.187 16.731 1.00 97.12 99 LEU A C 1
ATOM 775 O O . LEU A 1 99 ? -2.423 4.326 16.720 1.00 97.12 99 LEU A O 1
ATOM 779 N N . ILE A 1 100 ? -2.636 2.150 17.220 1.00 97.00 100 ILE A N 1
ATOM 780 C CA . ILE A 1 100 ? -3.961 2.289 17.844 1.00 97.00 100 ILE A CA 1
ATOM 781 C C . ILE A 1 100 ? -3.865 3.098 19.145 1.00 97.00 100 ILE A C 1
ATOM 783 O O . ILE A 1 100 ? -4.718 3.949 19.416 1.00 97.00 100 ILE A O 1
ATOM 787 N N . ALA A 1 101 ? -2.839 2.858 19.963 1.00 97.44 101 ALA A N 1
ATOM 788 C CA . ALA A 1 101 ? -2.609 3.617 21.188 1.00 97.44 101 ALA A CA 1
ATOM 789 C C . ALA A 1 101 ? -2.292 5.088 20.883 1.00 97.44 101 ALA A C 1
ATOM 791 O O . ALA A 1 101 ? -2.857 5.977 21.524 1.00 97.44 101 ALA A O 1
ATOM 792 N N . PHE A 1 102 ? -1.460 5.340 19.869 1.00 97.19 102 PHE A N 1
ATOM 793 C CA . PHE A 1 102 ? -1.170 6.672 19.348 1.00 97.19 102 PHE A CA 1
ATOM 794 C C . PHE A 1 102 ? -2.457 7.389 18.923 1.00 97.19 102 PHE A C 1
ATOM 796 O O . PHE A 1 102 ? -2.746 8.463 19.445 1.00 97.19 102 PHE A O 1
ATOM 803 N N . PHE A 1 103 ? -3.286 6.757 18.081 1.00 96.38 103 PHE A N 1
ATOM 804 C CA . PHE A 1 103 ? -4.584 7.297 17.662 1.00 96.38 103 PHE A CA 1
ATOM 805 C C . PHE A 1 103 ? -5.459 7.697 18.855 1.00 96.38 103 PHE A C 1
ATOM 807 O O . PHE A 1 103 ? -5.987 8.805 18.897 1.00 96.38 103 PHE A O 1
ATOM 814 N N . ARG A 1 104 ? -5.589 6.822 19.860 1.00 95.50 104 ARG A N 1
ATOM 815 C CA . ARG A 1 104 ? -6.395 7.098 21.060 1.00 95.50 104 ARG A CA 1
ATOM 816 C C . ARG A 1 104 ? -5.839 8.262 21.881 1.00 95.50 104 ARG A C 1
ATOM 818 O O . ARG A 1 104 ? -6.621 9.064 22.390 1.00 95.50 104 ARG A O 1
ATOM 825 N N . ALA A 1 105 ? -4.516 8.361 22.002 1.00 96.38 105 ALA A N 1
ATOM 826 C CA . ALA A 1 105 ? -3.844 9.443 22.717 1.00 96.38 105 ALA A CA 1
ATOM 827 C C . ALA A 1 105 ? -3.975 10.799 22.002 1.00 96.38 105 ALA A C 1
ATOM 829 O O . ALA A 1 105 ? -3.980 11.835 22.663 1.00 96.38 105 ALA A O 1
ATOM 830 N N . SER A 1 106 ? -4.149 10.797 20.677 1.00 94.00 106 SER A N 1
ATOM 831 C CA . SER A 1 106 ? -4.398 11.997 19.868 1.00 94.00 106 SER A CA 1
ATOM 832 C C . SER A 1 106 ? -5.800 12.599 20.040 1.00 94.00 106 SER A C 1
ATOM 834 O O . SER A 1 106 ? -6.090 13.610 19.413 1.00 94.00 106 SER A O 1
ATOM 836 N N . ASN A 1 107 ? -6.648 12.016 20.898 1.00 91.00 107 ASN A N 1
ATOM 837 C CA . ASN A 1 107 ? -8.011 12.467 21.193 1.00 91.00 107 ASN A CA 1
ATOM 838 C C . ASN A 1 107 ? -8.882 12.661 19.929 1.00 91.00 107 ASN A C 1
ATOM 840 O O . ASN A 1 107 ? -9.236 13.789 19.596 1.00 91.00 107 ASN A O 1
ATOM 844 N N . PRO A 1 108 ? -9.238 11.568 19.229 1.00 90.81 108 PRO A N 1
ATOM 845 C CA . PRO A 1 108 ? -9.888 11.646 17.928 1.00 90.81 108 PRO A CA 1
ATOM 846 C C . PRO A 1 108 ? -11.314 12.183 18.024 1.00 90.81 108 PRO A C 1
ATOM 848 O O . PRO A 1 108 ? -12.098 11.742 18.880 1.00 90.81 108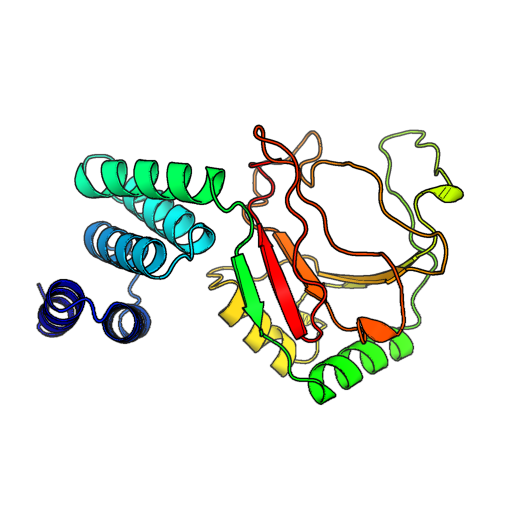 PRO A O 1
ATOM 851 N N . ASP A 1 109 ? -11.646 13.082 17.105 1.00 87.00 109 ASP A N 1
ATOM 852 C CA . ASP A 1 109 ? -12.948 13.736 17.006 1.00 87.00 109 ASP A CA 1
ATOM 853 C C . ASP A 1 109 ? -13.927 12.904 16.175 1.00 87.00 109 ASP A C 1
ATOM 855 O O . ASP A 1 109 ? -13.536 11.967 15.478 1.00 87.00 109 ASP A O 1
ATOM 859 N N . LYS A 1 110 ? -15.228 13.217 16.260 1.00 85.00 110 LYS A N 1
ATOM 860 C CA . LYS A 1 110 ? -16.217 12.626 15.347 1.00 85.00 110 LYS A CA 1
ATOM 861 C C . LYS A 1 110 ? -15.874 13.067 13.924 1.00 85.00 110 LYS A C 1
ATOM 863 O O . LYS A 1 110 ? -15.728 14.264 13.679 1.00 85.00 110 LYS A O 1
ATOM 868 N N . SER A 1 111 ? -15.757 12.099 13.021 1.00 79.00 111 SER A N 1
ATOM 869 C CA . SER A 1 111 ? -15.368 12.357 11.643 1.00 79.00 111 SER A CA 1
ATOM 870 C C . SER A 1 111 ? -16.427 13.182 10.916 1.00 79.00 111 SER A C 1
ATOM 872 O O . SER A 1 111 ? -17.628 12.990 11.131 1.00 79.00 111 SER A O 1
ATOM 874 N N . GLN A 1 112 ? -15.983 14.121 10.082 1.00 69.31 112 GLN A N 1
ATOM 875 C CA . GLN A 1 112 ? -16.867 14.977 9.293 1.00 69.31 112 GLN A CA 1
ATOM 876 C C . GLN A 1 112 ? -16.723 14.633 7.811 1.00 69.31 112 GLN A C 1
ATOM 878 O O . GLN A 1 112 ? -15.644 14.730 7.231 1.00 69.31 112 GLN A O 1
ATOM 883 N N . LEU A 1 113 ? -17.832 14.257 7.177 1.00 62.75 113 LEU A N 1
ATOM 884 C CA . LEU A 1 113 ? -17.912 14.142 5.724 1.00 62.75 113 LEU A CA 1
ATOM 885 C C . LEU A 1 113 ? -17.853 15.558 5.136 1.00 62.75 113 LEU A C 1
ATOM 887 O O . LEU A 1 113 ? -18.798 16.332 5.281 1.00 62.75 113 LEU A O 1
ATOM 891 N N . ILE A 1 114 ? -16.737 15.917 4.499 1.00 54.94 114 ILE A N 1
ATOM 892 C CA . ILE A 1 114 ? -16.646 17.165 3.735 1.00 54.94 114 ILE A CA 1
ATOM 893 C C . ILE A 1 114 ? -17.351 16.915 2.403 1.00 54.94 114 ILE A C 1
ATOM 895 O O . ILE A 1 114 ? -16.761 16.367 1.476 1.00 54.94 114 ILE A O 1
ATOM 899 N N . ALA A 1 115 ? -18.627 17.273 2.325 1.00 48.31 115 ALA A N 1
ATOM 900 C CA . ALA A 1 115 ? -19.320 17.415 1.054 1.00 48.31 115 ALA A CA 1
ATOM 901 C C . ALA A 1 115 ? -19.264 18.889 0.625 1.00 48.31 115 ALA A C 1
ATOM 903 O O . ALA A 1 115 ? -19.453 19.787 1.451 1.00 48.31 115 ALA A O 1
ATOM 904 N N . ASP A 1 116 ? -18.970 19.124 -0.657 1.00 42.16 116 ASP A N 1
ATOM 905 C CA . ASP A 1 116 ? -18.938 20.463 -1.251 1.00 42.16 116 ASP A CA 1
ATOM 906 C C . ASP A 1 116 ? -20.259 21.214 -0.985 1.00 42.16 116 ASP A C 1
ATOM 908 O O . ASP A 1 116 ? -21.328 20.608 -0.892 1.00 42.16 116 ASP A O 1
ATOM 912 N N . GLU A 1 117 ? -20.139 22.533 -0.795 1.00 37.38 117 GLU A N 1
ATOM 913 C CA . GLU A 1 117 ? -21.175 23.534 -0.480 1.00 37.38 117 GLU A CA 1
ATOM 914 C C . GLU A 1 117 ? -22.609 23.007 -0.249 1.00 37.38 117 GLU A C 1
ATOM 916 O O . GLU A 1 117 ? -23.399 22.822 -1.174 1.00 37.38 117 GLU A O 1
ATOM 921 N N . GLY A 1 118 ? -22.976 22.854 1.030 1.00 45.38 118 GLY A N 1
ATOM 922 C CA . GLY A 1 118 ? -24.335 22.487 1.460 1.00 45.38 118 GLY A CA 1
ATOM 923 C C . GLY A 1 118 ? -24.546 20.999 1.752 1.00 45.38 118 GLY A C 1
ATOM 924 O O . GLY A 1 118 ? -25.680 20.583 1.984 1.00 45.38 118 GLY A O 1
ATOM 925 N N . GLY A 1 119 ? -23.461 20.220 1.762 1.00 45.09 119 GLY A N 1
ATOM 926 C CA . GLY A 1 119 ? -23.418 18.781 1.984 1.00 45.09 119 GLY A CA 1
ATOM 927 C C . GLY A 1 119 ? -24.280 18.239 3.126 1.00 45.09 119 GLY A C 1
ATOM 928 O O . GLY A 1 119 ? -24.082 18.564 4.296 1.00 45.09 119 GLY A O 1
ATOM 929 N N . TYR A 1 120 ? -25.213 17.355 2.775 1.00 46.34 120 TYR A N 1
ATOM 930 C CA . TYR A 1 120 ? -25.953 16.531 3.724 1.00 46.34 120 TYR A CA 1
ATOM 931 C C . TYR A 1 120 ? -25.008 15.459 4.286 1.00 46.34 120 TYR A C 1
ATOM 933 O O . TYR A 1 120 ? -24.538 14.598 3.542 1.00 46.34 120 TYR A O 1
ATOM 941 N N . VAL A 1 121 ? -24.715 15.516 5.587 1.00 53.72 121 VAL A N 1
ATOM 942 C CA . VAL A 1 121 ? -24.056 14.415 6.297 1.00 53.72 121 VAL A CA 1
ATOM 943 C C . VAL A 1 121 ? -25.118 13.349 6.517 1.00 53.72 121 VAL A C 1
ATOM 945 O O . VAL A 1 121 ? -26.023 13.531 7.329 1.00 53.72 121 VAL A O 1
ATOM 948 N N . ASP A 1 122 ? -25.031 12.251 5.774 1.00 58.22 122 ASP A N 1
ATOM 949 C CA . ASP A 1 122 ? -25.786 11.061 6.134 1.00 58.22 122 ASP A CA 1
ATOM 950 C C . ASP A 1 122 ? -25.123 10.449 7.377 1.00 58.22 122 ASP A C 1
ATOM 952 O O . ASP A 1 122 ? -24.077 9.801 7.293 1.00 58.22 122 ASP A O 1
ATOM 956 N N . GLU A 1 123 ? -25.696 10.740 8.549 1.00 56.28 123 GLU A N 1
ATOM 957 C CA . GLU A 1 123 ? -25.200 10.265 9.845 1.00 56.28 123 GLU A CA 1
ATOM 958 C C . GLU A 1 123 ? -25.141 8.730 9.916 1.00 56.28 123 GLU A C 1
ATOM 960 O O . GLU A 1 123 ? -24.314 8.193 10.656 1.00 56.28 123 GLU A O 1
ATOM 965 N N . ASP A 1 124 ? -25.938 8.027 9.100 1.00 55.62 124 ASP A N 1
ATOM 966 C CA . ASP A 1 124 ? -25.946 6.565 9.023 1.00 55.62 124 ASP A CA 1
ATOM 967 C C . ASP A 1 124 ? -24.800 6.017 8.150 1.00 55.62 124 ASP A C 1
ATOM 969 O O . ASP A 1 124 ? -24.404 4.857 8.297 1.00 55.62 124 ASP A O 1
ATOM 973 N N . GLN A 1 125 ? -24.223 6.837 7.263 1.00 58.59 125 GLN A N 1
ATOM 974 C CA . GLN A 1 125 ? -23.149 6.421 6.356 1.00 58.59 125 GLN A CA 1
ATOM 975 C C . GLN A 1 125 ? -21.744 6.641 6.903 1.00 58.59 125 GLN A C 1
ATOM 977 O O . GLN A 1 125 ? -20.816 6.201 6.238 1.00 58.59 125 GLN A O 1
ATOM 982 N N . PHE A 1 126 ? -21.544 7.311 8.048 1.00 69.56 126 PHE A N 1
ATOM 983 C CA . PHE A 1 126 ? -20.193 7.709 8.478 1.00 69.56 126 PHE A CA 1
ATOM 984 C C . PHE A 1 126 ? -20.021 7.872 9.996 1.00 69.56 126 PHE A C 1
ATOM 986 O O . PHE A 1 126 ? -19.494 8.870 10.490 1.00 69.56 126 PHE A O 1
ATOM 993 N N . GLU A 1 127 ? -20.447 6.873 10.772 1.00 82.62 127 GLU A N 1
ATOM 994 C CA . GLU A 1 127 ? -20.163 6.839 12.213 1.00 82.62 127 GLU A CA 1
ATOM 995 C C . GLU A 1 127 ? -18.713 6.375 12.469 1.00 82.62 127 GLU A C 1
ATOM 997 O O . GLU A 1 127 ? -18.428 5.197 12.719 1.00 82.62 127 GLU A O 1
ATOM 1002 N N . ALA A 1 128 ? -17.784 7.331 12.397 1.00 87.50 128 ALA A N 1
ATOM 1003 C CA . ALA A 1 128 ? -16.361 7.131 12.646 1.00 87.50 128 ALA A CA 1
ATOM 1004 C C . ALA A 1 128 ? -15.765 8.227 13.540 1.00 87.50 128 ALA A C 1
ATOM 1006 O O . ALA A 1 128 ? -16.285 9.343 13.639 1.00 87.50 128 ALA A O 1
ATOM 1007 N N . ARG A 1 129 ? -14.641 7.910 14.186 1.00 90.88 129 ARG A N 1
ATOM 1008 C CA . ARG A 1 129 ? -13.750 8.896 14.809 1.00 90.88 129 ARG A CA 1
ATOM 1009 C C . ARG A 1 129 ? -12.483 9.032 13.984 1.00 90.88 129 ARG A C 1
ATOM 1011 O O . ARG A 1 129 ? -11.977 8.017 13.507 1.00 90.88 129 ARG A O 1
ATOM 1018 N N . GLU A 1 130 ? -11.955 10.244 13.855 1.00 90.81 130 GLU A N 1
ATOM 1019 C CA . GLU A 1 130 ? -10.778 10.493 13.026 1.00 90.81 130 GLU A CA 1
ATOM 1020 C C . GLU A 1 130 ? -9.725 11.391 13.676 1.00 90.81 130 GLU A C 1
ATOM 1022 O O . GLU A 1 130 ? -10.018 12.230 14.530 1.00 90.81 130 GLU A O 1
ATOM 1027 N N . VAL A 1 131 ? -8.485 11.211 13.221 1.00 91.38 131 VAL A N 1
ATOM 1028 C CA . VAL A 1 131 ? -7.414 12.204 13.327 1.00 91.38 131 VAL A CA 1
ATOM 1029 C C . VAL A 1 131 ? -6.867 12.434 11.929 1.00 91.38 131 VAL A C 1
ATOM 1031 O O . VAL A 1 131 ? -6.344 11.509 11.300 1.00 91.38 131 VAL A O 1
ATOM 1034 N N . LEU A 1 132 ? -6.966 13.677 11.465 1.00 88.50 132 LEU A N 1
ATOM 1035 C CA . LEU A 1 132 ? -6.278 14.140 10.271 1.00 88.50 132 LEU A CA 1
ATOM 1036 C C . LEU A 1 132 ? -4.880 14.614 10.664 1.00 88.50 132 LEU A C 1
ATOM 1038 O O . LEU A 1 132 ? -4.731 15.512 11.494 1.00 88.50 132 LEU A O 1
ATOM 1042 N N . LEU A 1 133 ? -3.857 14.012 10.074 1.00 89.00 133 LEU A N 1
ATOM 1043 C CA . LEU A 1 133 ? -2.465 14.327 10.363 1.00 89.00 133 LEU A CA 1
ATOM 1044 C C . LEU A 1 133 ? -1.619 14.275 9.095 1.00 89.00 133 LEU A C 1
ATOM 1046 O O . LEU A 1 133 ? -1.971 13.643 8.104 1.00 89.00 133 LEU A O 1
ATOM 1050 N N . ARG A 1 134 ? -0.475 14.944 9.113 1.00 86.44 134 ARG A N 1
ATOM 1051 C CA . ARG A 1 134 ? 0.575 14.737 8.118 1.00 86.44 134 ARG A CA 1
ATOM 1052 C C . ARG A 1 134 ? 1.373 13.496 8.487 1.00 86.44 134 ARG A C 1
ATOM 1054 O O . ARG A 1 134 ? 1.574 13.220 9.667 1.00 86.44 134 ARG A O 1
ATOM 1061 N N . VAL A 1 135 ? 1.883 12.765 7.498 1.00 84.00 135 VAL A N 1
ATOM 1062 C CA . VAL A 1 135 ? 2.649 11.532 7.761 1.00 84.00 135 VAL A CA 1
ATOM 1063 C C . VAL A 1 135 ? 3.859 11.783 8.658 1.00 84.00 135 VAL A C 1
ATOM 1065 O O . VAL A 1 135 ? 4.160 10.944 9.499 1.00 84.00 135 VAL A O 1
ATOM 1068 N N . ASP A 1 136 ? 4.504 12.948 8.567 1.00 86.75 136 ASP A N 1
ATOM 1069 C CA . ASP A 1 136 ? 5.625 13.320 9.441 1.00 86.75 136 ASP A CA 1
ATOM 1070 C C . ASP A 1 136 ? 5.251 13.480 10.929 1.00 86.75 136 ASP A C 1
ATOM 1072 O O . ASP A 1 136 ? 6.140 13.576 11.776 1.00 86.75 136 ASP A O 1
ATOM 1076 N N . GLN A 1 137 ? 3.958 13.444 11.260 1.00 91.25 137 GLN A N 1
ATOM 1077 C CA . GLN A 1 137 ? 3.439 13.437 12.628 1.00 91.25 137 GLN A CA 1
ATOM 1078 C C . GLN A 1 137 ? 3.200 12.022 13.185 1.00 91.25 137 GLN A C 1
ATOM 1080 O O . GLN A 1 137 ? 2.907 11.893 14.373 1.00 91.25 137 GLN A O 1
ATOM 1085 N N . LEU A 1 138 ? 3.323 10.963 12.374 1.00 92.06 138 LEU A N 1
ATOM 1086 C CA . LEU A 1 138 ? 3.301 9.576 12.861 1.00 92.06 138 LEU A CA 1
ATOM 1087 C C . LEU A 1 138 ? 4.592 9.232 13.626 1.00 92.06 138 LEU A C 1
ATOM 1089 O O . LEU A 1 138 ? 5.605 9.913 13.458 1.00 92.06 138 LEU A O 1
ATOM 1093 N N . PRO A 1 139 ? 4.628 8.136 14.406 1.00 94.75 139 PRO A N 1
ATOM 1094 C CA . PRO A 1 139 ? 5.889 7.584 14.895 1.00 94.75 139 PRO A CA 1
ATOM 1095 C C . PRO A 1 139 ? 6.892 7.354 13.752 1.00 94.75 139 PRO A C 1
ATOM 1097 O O . PRO A 1 139 ? 6.533 6.815 12.705 1.00 94.75 139 PRO A O 1
ATOM 1100 N N . GLN A 1 140 ? 8.159 7.743 13.944 1.00 92.44 140 GLN A N 1
ATOM 1101 C CA . GLN A 1 140 ? 9.181 7.727 12.882 1.00 92.44 140 GLN A CA 1
ATOM 1102 C C . GLN A 1 140 ? 9.346 6.346 12.224 1.00 92.44 140 GLN A C 1
ATOM 1104 O O . GLN A 1 140 ? 9.559 6.249 11.016 1.00 92.44 140 GLN A O 1
ATOM 1109 N N . TRP A 1 141 ? 9.221 5.273 13.006 1.00 94.31 141 TRP A N 1
ATOM 1110 C CA . TRP A 1 141 ? 9.301 3.904 12.503 1.00 94.31 141 TRP A CA 1
ATOM 1111 C C . TRP A 1 141 ? 8.147 3.577 11.539 1.00 94.31 141 TRP A C 1
ATOM 1113 O O . TRP A 1 141 ? 8.366 2.942 10.509 1.00 94.31 141 TRP A O 1
ATOM 1123 N N . ALA A 1 142 ? 6.937 4.075 11.813 1.00 92.62 142 ALA A N 1
ATOM 1124 C CA . ALA A 1 142 ? 5.767 3.853 10.970 1.00 92.62 142 ALA A CA 1
ATOM 1125 C C . ALA A 1 142 ? 5.888 4.630 9.656 1.00 92.62 142 ALA A C 1
ATOM 1127 O O . ALA A 1 142 ? 5.558 4.106 8.593 1.00 92.62 142 ALA A O 1
ATOM 1128 N N . GLN A 1 143 ? 6.435 5.849 9.713 1.00 88.62 143 GLN A N 1
ATOM 1129 C CA . GLN A 1 143 ? 6.742 6.642 8.520 1.00 88.62 143 GLN A CA 1
ATOM 1130 C C . GLN A 1 143 ? 7.679 5.886 7.577 1.00 88.62 143 GLN A C 1
ATOM 1132 O O . GLN A 1 143 ? 7.386 5.766 6.391 1.00 88.62 143 GLN A O 1
ATOM 1137 N N . ALA A 1 144 ? 8.782 5.345 8.107 1.00 85.50 144 ALA A N 1
ATOM 1138 C CA . ALA A 1 144 ? 9.763 4.608 7.316 1.00 85.50 144 ALA A CA 1
ATOM 1139 C C . ALA A 1 144 ? 9.129 3.398 6.613 1.00 85.50 144 ALA A C 1
ATOM 1141 O O . ALA A 1 144 ? 9.318 3.220 5.410 1.00 85.50 144 ALA A O 1
ATOM 1142 N N . LYS A 1 145 ? 8.304 2.630 7.336 1.00 88.56 145 LYS A N 1
ATOM 1143 C CA . LYS A 1 145 ? 7.583 1.482 6.776 1.00 88.56 145 LYS A CA 1
ATOM 1144 C C . LYS A 1 145 ? 6.566 1.874 5.709 1.00 88.56 145 LYS A C 1
ATOM 1146 O O . LYS A 1 145 ? 6.455 1.181 4.706 1.00 88.56 145 LYS A O 1
ATOM 1151 N N . LEU A 1 146 ? 5.839 2.978 5.885 1.00 85.62 146 LEU A N 1
ATOM 1152 C CA . LEU A 1 146 ? 4.898 3.468 4.871 1.00 85.62 146 LEU A CA 1
ATOM 1153 C C . LEU A 1 146 ? 5.624 3.972 3.620 1.00 85.62 146 LEU A C 1
ATOM 1155 O O . LEU A 1 146 ? 5.202 3.666 2.508 1.00 85.62 146 LEU A O 1
ATOM 1159 N N . VAL A 1 147 ? 6.734 4.695 3.779 1.00 79.19 147 VAL A N 1
ATOM 1160 C CA . VAL A 1 147 ? 7.567 5.142 2.652 1.00 79.19 147 VAL A CA 1
ATOM 1161 C C . VAL A 1 147 ? 8.101 3.946 1.867 1.00 79.19 147 VAL A C 1
ATOM 1163 O O . VAL A 1 147 ? 7.999 3.935 0.640 1.00 79.19 147 VAL A O 1
ATOM 1166 N N . GLU A 1 148 ? 8.603 2.924 2.561 1.00 78.38 148 GLU A N 1
ATOM 1167 C CA . GLU A 1 148 ? 9.051 1.670 1.951 1.00 78.38 148 GLU A CA 1
ATOM 1168 C C . GLU A 1 148 ? 7.891 0.941 1.259 1.00 78.38 148 GLU A C 1
ATOM 1170 O O . GLU A 1 148 ? 7.975 0.610 0.077 1.00 78.38 148 GLU A O 1
ATOM 1175 N N . ALA A 1 149 ? 6.763 0.769 1.952 1.00 77.00 149 ALA A N 1
ATOM 1176 C CA . ALA A 1 149 ? 5.587 0.082 1.432 1.00 77.00 149 ALA A CA 1
ATOM 1177 C C . ALA A 1 149 ? 4.944 0.796 0.242 1.00 77.00 149 ALA A C 1
ATOM 1179 O O . ALA A 1 149 ? 4.276 0.142 -0.552 1.00 77.00 149 ALA A O 1
ATOM 1180 N N . MET A 1 150 ? 5.131 2.104 0.087 1.00 71.06 150 MET A N 1
ATOM 1181 C CA . MET A 1 150 ? 4.641 2.850 -1.071 1.00 71.06 150 MET A CA 1
ATOM 1182 C C . MET A 1 150 ? 5.725 3.116 -2.124 1.00 71.06 150 MET A C 1
ATOM 1184 O O . MET A 1 150 ? 5.413 3.674 -3.183 1.00 71.06 150 MET A O 1
ATOM 1188 N N . PHE A 1 151 ? 6.980 2.748 -1.839 1.00 64.75 151 PHE A N 1
ATOM 1189 C CA . PHE A 1 151 ? 8.179 3.097 -2.606 1.00 64.75 151 PHE A CA 1
ATOM 1190 C C . PHE A 1 151 ? 8.232 4.577 -3.008 1.00 64.75 151 PHE A C 1
ATOM 1192 O O . PHE A 1 151 ? 8.626 4.908 -4.125 1.00 64.75 151 PHE A O 1
ATOM 1199 N N . LEU A 1 152 ? 7.711 5.486 -2.188 1.00 60.56 152 LEU A N 1
ATOM 1200 C CA . LEU A 1 152 ? 7.489 6.870 -2.605 1.00 60.56 152 LEU A CA 1
ATOM 1201 C C . LEU A 1 152 ? 8.795 7.659 -2.714 1.00 60.56 152 LEU A C 1
ATOM 1203 O O . LEU A 1 152 ? 9.595 7.667 -1.785 1.00 60.56 152 LEU A O 1
ATOM 1207 N N . ASP A 1 153 ? 8.940 8.399 -3.820 1.00 50.56 153 ASP A N 1
ATOM 1208 C CA . ASP A 1 153 ? 9.960 9.452 -3.950 1.00 50.56 153 ASP A CA 1
ATOM 1209 C C . ASP A 1 153 ? 9.530 10.723 -3.175 1.00 50.56 153 ASP A C 1
ATOM 1211 O O . ASP A 1 153 ? 10.354 11.578 -2.857 1.00 50.56 153 ASP A O 1
ATOM 1215 N N . TYR A 1 154 ? 8.229 10.849 -2.858 1.00 53.34 154 TYR A N 1
ATOM 1216 C CA . TYR A 1 154 ? 7.620 12.006 -2.199 1.00 53.34 154 TYR A CA 1
ATOM 1217 C C . TYR A 1 154 ? 6.635 11.584 -1.101 1.00 53.34 154 TYR A C 1
ATOM 1219 O O . TYR A 1 154 ? 5.763 10.753 -1.334 1.00 53.34 154 TYR A O 1
ATOM 1227 N N . PHE A 1 155 ? 6.764 12.159 0.096 1.00 56.25 155 PHE A N 1
ATOM 1228 C CA . PHE A 1 155 ? 5.975 11.792 1.278 1.00 56.25 155 PHE A CA 1
ATOM 1229 C C . PHE A 1 155 ? 4.462 11.986 1.062 1.00 56.25 155 PHE A C 1
ATOM 1231 O O . PHE A 1 155 ? 4.060 12.996 0.475 1.00 56.25 155 PHE A O 1
ATOM 1238 N N . PRO A 1 156 ? 3.598 11.095 1.587 1.00 61.34 156 PRO A N 1
ATOM 1239 C CA . PRO A 1 156 ? 2.172 11.381 1.622 1.00 61.34 156 PRO A CA 1
ATOM 1240 C C . PRO A 1 156 ? 1.950 12.621 2.497 1.00 61.34 156 PRO A C 1
ATOM 1242 O O . PRO A 1 156 ? 2.426 12.694 3.631 1.00 61.34 156 PRO A O 1
ATOM 1245 N N . ILE A 1 157 ? 1.258 13.622 1.951 1.00 67.69 157 ILE A N 1
ATOM 1246 C CA . ILE A 1 157 ? 1.026 14.896 2.648 1.00 67.69 157 ILE A CA 1
ATOM 1247 C C . ILE A 1 157 ? -0.038 14.719 3.741 1.00 67.69 157 ILE A C 1
ATOM 1249 O O . ILE A 1 157 ? 0.011 15.390 4.767 1.00 67.69 157 ILE A O 1
ATOM 1253 N N . GLU A 1 158 ? -0.969 13.785 3.544 1.00 78.44 158 GLU A N 1
ATOM 1254 C CA . GLU A 1 158 ? -2.133 13.578 4.400 1.00 78.44 158 GLU A CA 1
ATOM 1255 C C . GLU A 1 158 ? -2.255 12.103 4.793 1.00 78.44 158 GLU A C 1
ATOM 1257 O O . GLU A 1 158 ? -2.169 11.206 3.956 1.00 78.44 158 GLU A O 1
ATOM 1262 N N . CYS A 1 159 ? -2.465 11.863 6.079 1.00 86.19 159 CYS A N 1
ATOM 1263 C CA . CYS A 1 159 ? -2.769 10.579 6.676 1.00 86.19 159 CYS A CA 1
ATOM 1264 C C . CYS A 1 159 ? -4.017 10.747 7.541 1.00 86.19 159 CYS A C 1
ATOM 1266 O O . CYS A 1 159 ? -4.136 11.699 8.315 1.00 86.19 159 CYS A O 1
ATOM 1268 N N . ARG A 1 160 ? -4.956 9.813 7.402 1.00 88.56 160 ARG A N 1
ATOM 1269 C CA . ARG A 1 160 ? -6.146 9.742 8.246 1.00 88.56 160 ARG A CA 1
ATOM 1270 C C . ARG A 1 160 ? -6.087 8.471 9.062 1.00 88.56 160 ARG A C 1
ATOM 1272 O O . ARG A 1 160 ? -6.024 7.377 8.504 1.00 88.56 160 ARG A O 1
ATOM 1279 N N . LEU A 1 161 ? -6.112 8.626 10.379 1.00 91.75 161 LEU A N 1
ATOM 1280 C CA . LEU A 1 161 ? -6.359 7.519 11.293 1.00 91.75 161 LEU A CA 1
ATOM 1281 C C . LEU A 1 161 ? -7.850 7.508 11.607 1.00 91.75 161 LEU A C 1
ATOM 1283 O O . LEU A 1 161 ? -8.383 8.526 12.044 1.00 91.75 161 LEU A O 1
ATOM 1287 N N . LEU A 1 162 ? -8.507 6.380 11.350 1.00 91.38 162 LEU A N 1
ATOM 1288 C CA . LEU A 1 162 ? -9.960 6.237 11.408 1.00 91.38 162 LEU A CA 1
ATOM 1289 C C . LEU A 1 162 ? -10.346 5.029 12.267 1.00 91.38 162 LEU A C 1
ATOM 1291 O O . LEU A 1 162 ? -9.776 3.947 12.128 1.00 91.38 162 LEU A O 1
ATOM 1295 N N . GLU A 1 163 ? -11.352 5.209 13.119 1.00 92.44 163 GLU A N 1
ATOM 1296 C CA . GLU A 1 163 ? -12.017 4.140 13.869 1.00 92.44 163 GLU A CA 1
ATOM 1297 C C . GLU A 1 163 ? -13.514 4.167 13.545 1.00 92.44 163 GLU A C 1
ATOM 1299 O O . GLU A 1 163 ? -14.233 5.069 13.980 1.00 92.44 163 GLU A O 1
ATOM 1304 N N . TYR A 1 164 ? -13.988 3.173 12.792 1.00 90.19 164 TYR A N 1
ATOM 1305 C CA . TYR A 1 164 ? -15.416 2.977 12.538 1.00 90.19 164 TYR A CA 1
ATOM 1306 C C . TYR A 1 164 ? -16.093 2.316 13.737 1.00 90.19 164 TYR A C 1
ATOM 1308 O O . TYR A 1 164 ? -15.579 1.356 14.316 1.00 90.19 164 TYR A O 1
ATOM 1316 N N . ARG A 1 165 ? -17.282 2.801 14.093 1.00 87.31 165 ARG A N 1
ATOM 1317 C CA . ARG A 1 165 ? -18.137 2.171 15.108 1.00 87.31 165 ARG A CA 1
ATOM 1318 C C . ARG A 1 165 ? -19.116 1.188 14.461 1.00 87.31 165 ARG A C 1
ATOM 1320 O O . ARG A 1 165 ? -19.292 1.216 13.244 1.00 87.31 165 ARG A O 1
ATOM 1327 N N . PRO A 1 166 ? -19.785 0.317 15.243 1.00 86.56 166 PRO A N 1
ATOM 1328 C CA . PRO A 1 166 ? -20.796 -0.587 14.701 1.00 86.56 166 PRO A CA 1
ATOM 1329 C C . PRO A 1 166 ? -21.850 0.154 13.865 1.00 86.56 166 PRO A C 1
ATOM 1331 O O . PRO A 1 166 ? -22.453 1.108 14.343 1.00 86.56 166 PRO A O 1
ATOM 1334 N N . GLY A 1 167 ? -22.059 -0.294 12.624 1.00 83.75 167 GLY A N 1
ATOM 1335 C CA . GLY A 1 167 ? -22.968 0.335 11.653 1.00 83.75 167 GLY A CA 1
ATOM 1336 C C . GLY A 1 167 ? -22.319 1.420 10.783 1.00 83.75 167 GLY A C 1
ATOM 1337 O O . GLY A 1 167 ? -22.753 1.622 9.650 1.00 83.75 167 GLY A O 1
ATOM 1338 N N . GLY A 1 168 ? -21.236 2.041 11.255 1.00 84.38 168 GLY A N 1
ATOM 1339 C CA . GLY A 1 168 ? -20.455 2.996 10.478 1.00 84.38 168 GLY A CA 1
ATOM 1340 C C . GLY A 1 168 ? -19.769 2.323 9.291 1.00 84.38 168 GLY A C 1
ATOM 1341 O O . GLY A 1 168 ? -19.205 1.234 9.407 1.00 84.38 168 GLY A O 1
ATOM 1342 N N . HIS A 1 169 ? -19.823 2.977 8.140 1.00 84.62 169 HIS A N 1
ATOM 1343 C CA . HIS A 1 169 ? -19.125 2.572 6.926 1.00 84.62 169 HIS A CA 1
ATOM 1344 C C . HIS A 1 169 ? -18.666 3.830 6.185 1.00 84.62 169 HIS A C 1
ATOM 1346 O O . HIS A 1 169 ? -18.631 4.899 6.778 1.00 84.62 169 HIS A O 1
ATOM 1352 N N . PHE A 1 170 ? -18.232 3.713 4.936 1.00 81.81 170 PHE A N 1
ATOM 1353 C CA . PHE A 1 170 ? -18.136 4.854 4.033 1.00 81.81 170 PHE A CA 1
ATOM 1354 C C . PHE A 1 170 ? -18.690 4.407 2.687 1.00 81.81 170 PHE A C 1
ATOM 1356 O O . PHE A 1 170 ? -18.347 3.319 2.216 1.00 81.81 170 PHE A O 1
ATOM 1363 N N . GLY A 1 171 ? -19.616 5.184 2.127 1.00 80.06 171 GLY A N 1
ATOM 1364 C CA . GLY A 1 171 ? -20.297 4.838 0.882 1.00 80.06 171 GLY A CA 1
ATOM 1365 C C . GLY A 1 171 ? -19.344 4.757 -0.313 1.00 80.06 171 GLY A C 1
ATOM 1366 O O . GLY A 1 171 ? -18.187 5.174 -0.244 1.00 80.06 171 GLY A O 1
ATOM 1367 N N . TRP A 1 172 ? -19.837 4.228 -1.434 1.00 81.69 172 TRP A N 1
ATOM 1368 C CA . TRP A 1 172 ? -19.088 4.220 -2.692 1.00 81.69 172 TRP A CA 1
ATOM 1369 C C . TRP A 1 172 ? -18.738 5.648 -3.112 1.00 81.69 172 TRP A C 1
ATOM 1371 O O . TRP A 1 172 ? -19.621 6.489 -3.271 1.00 81.69 172 TRP A O 1
ATOM 1381 N N . HIS A 1 173 ? -17.451 5.904 -3.305 1.00 77.56 173 HIS A N 1
ATOM 1382 C CA . HIS A 1 173 ? -16.921 7.188 -3.740 1.00 77.56 173 HIS A CA 1
ATOM 1383 C C . HIS A 1 173 ? -15.655 6.951 -4.563 1.00 77.56 173 HIS A C 1
ATOM 1385 O O . HIS A 1 173 ? -15.026 5.895 -4.470 1.00 77.56 173 HIS A O 1
ATOM 1391 N N . ALA A 1 174 ? -15.287 7.953 -5.353 1.00 75.38 174 ALA A N 1
ATOM 1392 C CA . ALA A 1 174 ? -13.952 8.045 -5.908 1.00 75.38 174 ALA A CA 1
ATOM 1393 C C . ALA A 1 174 ? -13.104 8.904 -4.966 1.00 75.38 174 ALA A C 1
ATOM 1395 O O . ALA A 1 174 ? -13.528 9.985 -4.554 1.00 75.38 174 ALA A O 1
ATOM 1396 N N . ASP A 1 175 ? -11.880 8.462 -4.682 1.00 69.50 175 ASP A N 1
ATOM 1397 C CA . ASP A 1 175 ? -10.878 9.270 -3.970 1.00 69.50 175 ASP A CA 1
ATOM 1398 C C . ASP A 1 175 ? -10.403 10.483 -4.802 1.00 69.50 175 ASP A C 1
ATOM 1400 O O . ASP A 1 175 ? -9.580 11.288 -4.348 1.00 69.50 175 ASP A O 1
ATOM 1404 N N . SER A 1 176 ? -10.939 10.624 -6.022 1.00 63.16 176 SER A N 1
ATOM 1405 C CA . SER A 1 176 ? -10.765 11.746 -6.928 1.00 63.16 176 SER A CA 1
ATOM 1406 C C . SER A 1 176 ? -11.994 12.691 -6.932 1.00 63.16 176 SER A C 1
ATOM 1408 O O . SER A 1 176 ? -12.921 12.556 -7.721 1.00 63.16 176 SER A O 1
ATOM 1410 N N . GLY A 1 177 ? -12.017 13.695 -6.048 1.00 51.44 177 GLY A N 1
ATOM 1411 C CA . GLY A 1 177 ? -12.872 14.884 -6.194 1.00 51.44 177 GLY A CA 1
ATOM 1412 C C . GLY A 1 177 ? -12.627 15.698 -7.485 1.00 51.44 177 GLY A C 1
ATOM 1413 O O . GLY A 1 177 ? -11.605 15.559 -8.157 1.00 51.44 177 GLY A O 1
ATOM 1414 N N . SER A 1 178 ? -13.564 16.598 -7.808 1.00 45.09 178 SER A N 1
ATOM 1415 C CA . SER A 1 178 ? -13.711 17.328 -9.088 1.00 45.09 178 SER A CA 1
ATOM 1416 C C . SER A 1 178 ? -12.545 18.240 -9.525 1.00 45.09 178 SER A C 1
ATOM 1418 O O . SER A 1 178 ? -12.563 18.732 -10.650 1.00 45.09 178 SER A O 1
ATOM 1420 N N . ASN A 1 179 ? -11.520 18.436 -8.685 1.00 44.06 179 ASN A N 1
ATOM 1421 C CA . ASN A 1 179 ? -10.365 19.318 -8.924 1.00 44.06 179 ASN A CA 1
ATOM 1422 C C . ASN A 1 179 ? -9.005 18.622 -8.694 1.00 44.06 179 ASN A C 1
ATOM 1424 O O . ASN A 1 179 ? -8.088 19.220 -8.131 1.00 44.06 179 ASN A O 1
ATOM 1428 N N . LEU A 1 180 ? -8.851 17.350 -9.069 1.00 49.28 180 LEU A N 1
ATOM 1429 C CA . LEU A 1 180 ? -7.629 16.592 -8.764 1.00 49.28 180 LEU A CA 1
ATOM 1430 C C . LEU A 1 180 ? -6.748 16.321 -9.976 1.00 49.28 180 LEU A C 1
ATOM 1432 O O . LEU A 1 180 ? -6.750 15.245 -10.568 1.00 49.28 180 LEU A O 1
ATOM 1436 N N . GLU A 1 181 ? -5.864 17.274 -10.229 1.00 47.47 181 GLU A N 1
ATOM 1437 C CA . GLU A 1 181 ? -4.505 16.919 -10.610 1.00 47.47 181 GLU A CA 1
ATOM 1438 C C . GLU A 1 181 ? -3.773 16.469 -9.314 1.00 47.47 181 GLU A C 1
ATOM 1440 O O . GLU A 1 181 ? -3.891 17.121 -8.279 1.00 47.47 181 GLU A O 1
ATOM 1445 N N . HIS A 1 182 ? -3.043 15.341 -9.348 1.00 52.59 182 HIS A N 1
ATOM 1446 C CA . HIS A 1 182 ? -1.925 14.951 -8.446 1.00 52.59 182 HIS A CA 1
ATOM 1447 C C . HIS A 1 182 ? -2.055 13.809 -7.399 1.00 52.59 182 HIS A C 1
ATOM 1449 O O . HIS A 1 182 ? -1.005 13.400 -6.896 1.00 52.59 182 HIS A O 1
ATOM 1455 N N . ARG A 1 183 ? -3.210 13.199 -7.070 1.00 56.50 183 ARG A N 1
ATOM 1456 C CA . ARG A 1 183 ? -3.200 11.990 -6.192 1.00 56.50 183 ARG A CA 1
ATOM 1457 C C . ARG A 1 183 ? -2.863 10.731 -7.000 1.00 56.50 183 ARG A C 1
ATOM 1459 O O . ARG A 1 183 ? -3.725 10.169 -7.656 1.00 56.50 183 ARG A O 1
ATOM 1466 N N . GLN A 1 184 ? -1.603 10.295 -6.947 1.00 61.31 184 GLN A N 1
ATOM 1467 C CA . GLN A 1 184 ? -1.117 9.142 -7.725 1.00 61.31 184 GLN A CA 1
ATOM 1468 C C . GLN A 1 184 ? -1.351 7.777 -7.050 1.00 61.31 184 GLN A C 1
ATOM 1470 O O . GLN A 1 184 ? -1.358 6.760 -7.737 1.00 61.31 184 GLN A O 1
ATOM 1475 N N . ARG A 1 185 ? -1.490 7.719 -5.715 1.00 70.56 185 ARG A N 1
ATOM 1476 C CA . ARG A 1 185 ? -1.662 6.468 -4.949 1.00 70.56 185 ARG A CA 1
ATOM 1477 C C . ARG A 1 185 ? -2.486 6.686 -3.688 1.00 70.56 185 ARG A C 1
ATOM 1479 O O . ARG A 1 185 ? -2.285 7.683 -2.996 1.00 70.56 185 ARG A O 1
ATOM 1486 N N . ALA A 1 186 ? -3.326 5.710 -3.362 1.00 78.50 186 ALA A N 1
ATOM 1487 C CA . ALA A 1 186 ? -4.023 5.620 -2.088 1.00 78.50 186 ALA A CA 1
ATOM 1488 C C . ALA A 1 186 ? -3.698 4.283 -1.407 1.00 78.50 186 ALA A C 1
ATOM 1490 O O . ALA A 1 186 ? -3.408 3.274 -2.058 1.00 78.50 186 ALA A O 1
ATOM 1491 N N . LEU A 1 187 ? -3.700 4.297 -0.077 1.00 84.81 187 LEU A N 1
ATOM 1492 C CA . LEU A 1 187 ? -3.583 3.095 0.735 1.00 84.81 187 LEU A CA 1
ATOM 1493 C C . LEU A 1 187 ? -4.505 3.179 1.936 1.00 84.81 187 LEU A C 1
ATOM 1495 O O . LEU A 1 187 ? -4.831 4.265 2.413 1.00 84.81 187 LEU A O 1
ATOM 1499 N N . SER A 1 188 ? -4.857 2.015 2.459 1.00 89.31 188 SER A N 1
ATOM 1500 C CA . SER A 1 188 ? -5.544 1.874 3.737 1.00 89.31 188 SER A CA 1
ATOM 1501 C C . SER A 1 188 ? -4.820 0.805 4.541 1.00 89.31 188 SER A C 1
ATOM 1503 O O . SER A 1 188 ? -4.542 -0.259 4.003 1.00 89.31 188 SER A O 1
ATOM 1505 N N . ALA A 1 189 ? -4.474 1.077 5.799 1.00 91.50 189 ALA A N 1
ATOM 1506 C CA . ALA A 1 189 ? -3.829 0.100 6.674 1.00 91.50 189 ALA A CA 1
ATOM 1507 C C . ALA A 1 189 ? -4.859 -0.535 7.617 1.00 91.50 189 ALA A C 1
ATOM 1509 O O . ALA A 1 189 ? -5.588 0.170 8.316 1.00 91.50 189 ALA A O 1
ATOM 1510 N N . GLN A 1 190 ? -4.898 -1.865 7.667 1.00 93.81 190 GLN A N 1
ATOM 1511 C CA . GLN A 1 190 ? -5.782 -2.629 8.545 1.00 93.81 190 GLN A CA 1
ATOM 1512 C C . GLN A 1 190 ? -5.090 -2.875 9.889 1.00 93.81 190 GLN A C 1
ATOM 1514 O O . GLN A 1 190 ? -4.224 -3.737 10.000 1.00 93.81 190 GLN A O 1
ATOM 1519 N N . LEU A 1 191 ? -5.443 -2.104 10.921 1.00 95.62 191 LEU A N 1
ATOM 1520 C CA . LEU A 1 191 ? -4.751 -2.154 12.222 1.00 95.62 191 LEU A CA 1
ATOM 1521 C C . LEU A 1 191 ? -5.460 -3.019 13.276 1.00 95.62 191 LEU A C 1
ATOM 1523 O O . LEU A 1 191 ? -4.821 -3.514 14.207 1.00 95.62 191 LEU A O 1
ATOM 1527 N N . SER A 1 192 ? -6.777 -3.186 13.153 1.00 94.69 192 SER A N 1
ATOM 1528 C CA . SER A 1 192 ? -7.601 -3.904 14.134 1.00 94.69 192 SER A CA 1
ATOM 1529 C C . SER A 1 192 ? -7.563 -5.417 13.914 1.00 94.69 192 SER A C 1
ATOM 1531 O O . SER A 1 192 ? -7.339 -5.883 12.801 1.00 94.69 192 SER A O 1
ATOM 1533 N N . ASP A 1 193 ? -7.835 -6.193 14.966 1.00 93.50 193 ASP A N 1
ATOM 1534 C CA . ASP A 1 193 ? -8.013 -7.644 14.851 1.00 93.50 193 ASP A CA 1
ATOM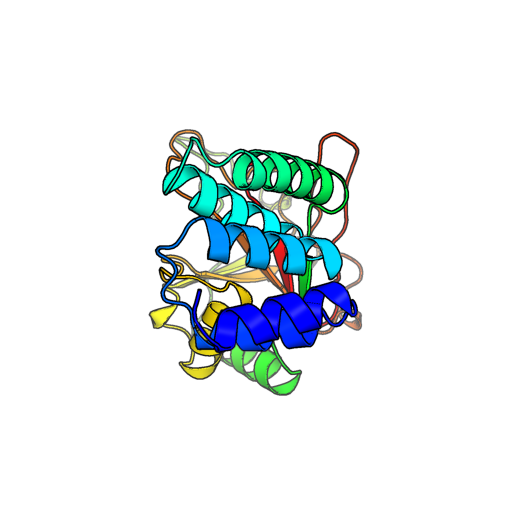 1535 C C . ASP A 1 193 ? -9.270 -7.959 14.006 1.00 93.50 193 ASP A C 1
ATOM 1537 O O . ASP A 1 193 ? -10.379 -7.602 14.428 1.00 93.50 193 ASP A O 1
ATOM 1541 N N . PRO A 1 194 ? -9.141 -8.632 12.842 1.00 92.19 194 PRO A N 1
ATOM 1542 C CA . PRO A 1 194 ? -10.259 -8.928 11.940 1.00 92.19 194 PRO A CA 1
ATOM 1543 C C . PRO A 1 194 ? -11.340 -9.825 12.548 1.00 92.19 194 PRO A C 1
ATOM 1545 O O . PRO A 1 194 ? -12.441 -9.905 12.000 1.00 92.19 194 PRO A O 1
ATOM 1548 N N . HIS A 1 195 ? -11.058 -10.505 13.663 1.00 91.31 195 HIS A N 1
ATOM 1549 C CA . HIS A 1 195 ? -12.034 -11.329 14.375 1.00 91.31 195 HIS A CA 1
ATOM 1550 C C . HIS A 1 195 ? -12.909 -10.531 15.349 1.00 91.31 195 HIS A C 1
ATOM 1552 O O . HIS A 1 195 ? -13.904 -11.060 15.846 1.00 91.31 195 HIS A O 1
ATOM 1558 N N . THR A 1 196 ? -12.589 -9.258 15.596 1.00 90.38 196 THR A N 1
ATOM 1559 C CA . THR A 1 196 ? -13.365 -8.392 16.501 1.00 90.38 196 THR A CA 1
ATOM 1560 C C . THR A 1 196 ? -14.534 -7.682 15.812 1.00 90.38 196 THR A C 1
ATOM 1562 O O . THR A 1 196 ? -15.368 -7.077 16.484 1.00 90.38 196 THR A O 1
ATOM 1565 N N . TYR A 1 197 ? -14.644 -7.786 14.482 1.00 87.31 197 TYR A N 1
ATOM 1566 C CA . TYR A 1 197 ? -15.714 -7.184 13.686 1.00 87.31 197 TYR A CA 1
ATOM 1567 C C . TYR A 1 197 ? -16.071 -8.050 12.460 1.00 87.31 197 TYR A C 1
ATOM 1569 O O . TYR A 1 197 ? -15.221 -8.692 11.845 1.00 87.31 197 TYR A O 1
ATOM 1577 N N . ALA A 1 198 ? -17.356 -8.097 12.092 1.00 83.38 198 ALA A N 1
ATOM 1578 C CA . ALA A 1 198 ? -17.859 -9.021 11.064 1.00 83.38 198 ALA A CA 1
ATOM 1579 C C . ALA A 1 198 ? -17.741 -8.501 9.615 1.00 83.38 198 ALA A C 1
ATOM 1581 O O . ALA A 1 198 ? -17.779 -9.297 8.682 1.00 83.38 198 ALA A O 1
ATOM 1582 N N . CYS A 1 199 ? -17.641 -7.182 9.418 1.00 83.94 199 CYS A N 1
ATOM 1583 C CA . CYS A 1 199 ? -17.668 -6.513 8.103 1.00 83.94 199 CYS A CA 1
ATOM 1584 C C . CYS A 1 199 ? -16.442 -5.594 7.930 1.00 83.94 199 CYS A C 1
ATOM 1586 O O . CYS A 1 199 ? -15.365 -5.965 8.381 1.00 83.94 199 CYS A O 1
ATOM 1588 N N . GLY A 1 200 ? -16.565 -4.438 7.265 1.00 84.38 200 GLY A N 1
ATOM 1589 C CA . GLY A 1 200 ? -15.546 -3.373 7.283 1.00 84.38 200 GLY A CA 1
ATOM 1590 C C . GLY A 1 200 ? -14.329 -3.572 6.376 1.00 84.38 200 GLY A C 1
ATOM 1591 O O . GLY A 1 200 ? -13.341 -2.864 6.531 1.00 84.38 200 GLY A O 1
ATOM 1592 N N . ALA A 1 201 ? -14.370 -4.527 5.444 1.00 88.50 201 ALA A N 1
ATOM 1593 C CA . ALA A 1 201 ? -13.313 -4.656 4.446 1.00 88.50 201 ALA A CA 1
ATOM 1594 C C . ALA A 1 201 ? -13.365 -3.493 3.445 1.00 88.50 201 ALA A C 1
ATOM 1596 O O . ALA A 1 201 ? -14.450 -3.103 3.010 1.00 88.50 201 ALA A O 1
ATOM 1597 N N . LEU A 1 202 ? -12.197 -3.007 3.022 1.00 89.44 202 LEU A N 1
ATOM 1598 C CA . LEU A 1 202 ? -12.102 -2.111 1.873 1.00 89.44 202 LEU A CA 1
ATOM 1599 C C . LEU A 1 202 ? -12.593 -2.849 0.621 1.00 89.44 202 LEU A C 1
ATOM 1601 O O . LEU A 1 202 ? -12.114 -3.942 0.308 1.00 89.44 202 LEU A O 1
ATOM 1605 N N . ALA A 1 203 ? -13.532 -2.238 -0.095 1.00 88.94 203 ALA A N 1
ATOM 1606 C CA . ALA A 1 203 ? -14.011 -2.717 -1.381 1.00 88.94 203 ALA A CA 1
ATOM 1607 C C . ALA A 1 203 ? -13.686 -1.689 -2.466 1.00 88.94 203 ALA A C 1
ATOM 1609 O O . ALA A 1 203 ? -13.895 -0.494 -2.285 1.00 88.94 203 ALA A O 1
ATOM 1610 N N . ILE A 1 204 ? -13.168 -2.175 -3.588 1.00 85.50 204 ILE A N 1
ATOM 1611 C CA . ILE A 1 204 ? -12.760 -1.385 -4.752 1.00 85.50 204 ILE A CA 1
ATOM 1612 C C . ILE A 1 204 ? -13.573 -1.894 -5.936 1.00 85.50 204 ILE A C 1
ATOM 1614 O O . ILE A 1 204 ? -13.716 -3.106 -6.100 1.00 85.50 204 ILE A O 1
ATOM 1618 N N . ALA A 1 205 ? -14.132 -0.989 -6.737 1.00 84.81 205 ALA A N 1
ATOM 1619 C CA . ALA A 1 205 ? -15.057 -1.316 -7.819 1.00 84.81 205 ALA A CA 1
ATOM 1620 C C . ALA A 1 205 ? -14.427 -1.055 -9.202 1.00 84.81 205 ALA A C 1
ATOM 1622 O O . ALA A 1 205 ? -14.718 -0.032 -9.815 1.00 84.81 205 ALA A O 1
ATOM 1623 N N . PRO A 1 206 ? -13.548 -1.941 -9.712 1.00 76.56 206 PRO A N 1
ATOM 1624 C CA . PRO A 1 206 ? -13.073 -1.841 -11.092 1.00 76.56 206 PRO A CA 1
ATOM 1625 C C . PRO A 1 206 ? -14.221 -2.098 -12.095 1.00 76.56 206 PRO A C 1
ATOM 1627 O O . PRO A 1 206 ? -15.232 -2.699 -11.732 1.00 76.56 206 PRO A O 1
ATOM 1630 N N . PRO A 1 207 ? -14.056 -1.780 -13.394 1.00 72.56 207 PRO A N 1
ATOM 1631 C CA . PRO A 1 207 ? -15.103 -1.976 -14.410 1.00 72.56 207 PRO A CA 1
ATOM 1632 C C . PRO A 1 207 ? -15.703 -3.393 -14.495 1.00 72.56 207 PRO A C 1
ATOM 1634 O O . PRO A 1 207 ? -16.833 -3.566 -14.941 1.00 72.56 207 PRO A O 1
ATOM 1637 N N . GLU A 1 208 ? -14.948 -4.413 -14.082 1.00 73.38 208 GLU A N 1
ATOM 1638 C CA . GLU A 1 208 ? -15.322 -5.831 -14.168 1.00 73.38 208 GLU A CA 1
ATOM 1639 C C . GLU A 1 208 ? -16.098 -6.329 -12.925 1.00 73.38 208 GLU A C 1
ATOM 1641 O O . GLU A 1 208 ? -16.524 -7.484 -12.889 1.00 73.38 208 GLU A O 1
ATOM 1646 N N . GLY A 1 209 ? -16.299 -5.492 -11.894 1.00 82.19 209 GLY A N 1
ATOM 1647 C CA . GLY A 1 209 ? -17.059 -5.856 -10.693 1.00 82.19 209 GLY A CA 1
ATOM 1648 C C . GLY A 1 209 ? -16.572 -5.167 -9.419 1.00 82.19 209 GLY A C 1
ATOM 1649 O O . GLY A 1 209 ? -16.331 -3.969 -9.398 1.00 82.19 209 GLY A O 1
ATOM 1650 N N . HIS A 1 210 ? -16.449 -5.924 -8.327 1.00 86.00 210 HIS A N 1
ATOM 1651 C CA . HIS A 1 210 ? -15.847 -5.435 -7.086 1.00 86.00 210 HIS A CA 1
ATOM 1652 C C . HIS A 1 210 ? -14.818 -6.429 -6.551 1.00 86.00 210 HIS A C 1
ATOM 1654 O O . HIS A 1 210 ? -14.979 -7.644 -6.665 1.00 86.00 210 HIS A O 1
ATOM 1660 N N . VAL A 1 211 ? -13.762 -5.891 -5.950 1.00 86.50 211 VAL A N 1
ATOM 1661 C CA . VAL A 1 211 ? -12.696 -6.629 -5.281 1.00 86.50 211 VAL A CA 1
ATOM 1662 C C . VAL A 1 211 ? -12.667 -6.191 -3.826 1.00 86.50 211 VAL A C 1
ATOM 1664 O O . VAL A 1 211 ? -12.618 -5.000 -3.523 1.00 86.50 211 VAL A O 1
ATOM 1667 N N . THR A 1 212 ? -12.690 -7.160 -2.918 1.00 88.81 212 THR A N 1
ATOM 1668 C CA . THR A 1 212 ? -12.546 -6.921 -1.482 1.00 88.81 212 THR A CA 1
ATOM 1669 C C . THR A 1 212 ? -11.091 -7.139 -1.085 1.00 88.81 212 THR A C 1
ATOM 1671 O O . THR A 1 212 ? -10.532 -8.207 -1.333 1.00 88.81 212 THR A O 1
ATOM 1674 N N . ALA A 1 213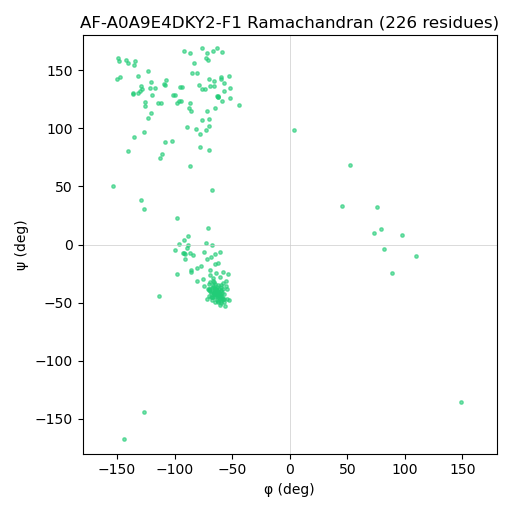 ? -10.472 -6.128 -0.482 1.00 88.75 213 ALA A N 1
ATOM 1675 C CA . ALA A 1 213 ? -9.122 -6.232 0.051 1.00 88.75 213 ALA A CA 1
ATOM 1676 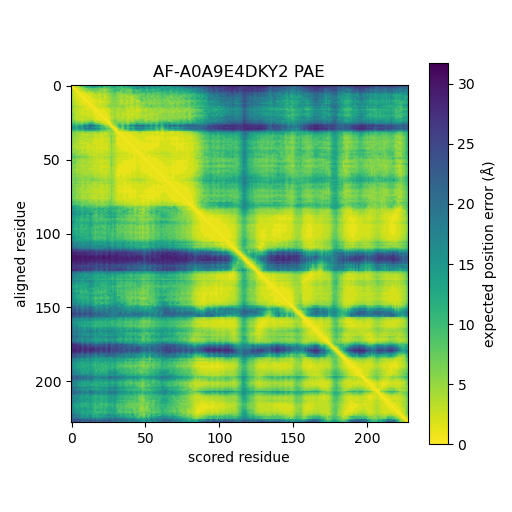C C . ALA A 1 213 ? -9.083 -7.120 1.306 1.00 88.75 213 ALA A C 1
ATOM 1678 O O . ALA A 1 213 ? -10.096 -7.302 1.990 1.00 88.75 213 ALA A O 1
ATOM 1679 N N . SER A 1 214 ? -7.899 -7.649 1.634 1.00 88.44 214 SER A N 1
ATOM 1680 C CA . SER A 1 214 ? -7.721 -8.384 2.890 1.00 88.44 214 SER A CA 1
ATOM 1681 C C . SER A 1 214 ? -8.025 -7.493 4.100 1.00 88.44 214 SER A C 1
ATOM 1683 O O . SER A 1 214 ? -7.731 -6.297 4.098 1.00 88.44 214 SER A O 1
ATOM 1685 N N . ARG A 1 215 ? -8.612 -8.104 5.134 1.00 91.31 215 ARG A N 1
ATOM 1686 C CA . ARG A 1 215 ? -8.801 -7.510 6.467 1.00 91.31 215 ARG A CA 1
ATOM 1687 C C . ARG A 1 215 ? -7.707 -7.920 7.447 1.00 91.31 215 ARG A C 1
ATOM 1689 O O . ARG A 1 215 ? -7.780 -7.551 8.616 1.00 91.31 215 ARG A O 1
ATOM 1696 N N . ASP A 1 216 ? -6.750 -8.730 7.003 1.00 93.38 216 ASP A N 1
ATOM 1697 C CA . ASP A 1 216 ? -5.715 -9.254 7.881 1.00 93.38 216 ASP A CA 1
ATOM 1698 C C . ASP A 1 216 ? -4.976 -8.095 8.544 1.00 93.38 216 ASP A C 1
ATOM 1700 O O . ASP A 1 216 ? -4.584 -7.115 7.900 1.00 93.38 216 ASP A O 1
ATOM 1704 N N . ARG A 1 217 ? -4.815 -8.207 9.858 1.00 95.38 217 ARG A N 1
ATOM 1705 C CA . ARG A 1 217 ? -4.137 -7.199 10.659 1.00 95.38 217 ARG A CA 1
ATOM 1706 C C . ARG A 1 217 ? -2.722 -6.970 10.128 1.00 95.38 217 ARG A C 1
ATOM 1708 O O . ARG A 1 217 ? -2.042 -7.919 9.755 1.00 95.38 217 ARG A O 1
ATOM 1715 N N . GLY A 1 218 ? -2.298 -5.712 10.085 1.00 94.94 218 GLY A N 1
ATOM 1716 C CA . GLY A 1 218 ? -0.986 -5.309 9.590 1.00 94.94 218 GLY A CA 1
ATOM 1717 C C . GLY A 1 218 ? -0.885 -5.183 8.073 1.00 94.94 218 GLY A C 1
ATOM 1718 O O . GLY A 1 218 ? 0.155 -4.759 7.556 1.00 94.94 218 GLY A O 1
ATOM 1719 N N . THR A 1 219 ? -1.953 -5.516 7.340 1.00 92.94 219 THR A N 1
ATOM 1720 C CA . THR A 1 219 ? -1.955 -5.404 5.884 1.00 92.94 219 THR A CA 1
ATOM 1721 C C . THR A 1 219 ? -2.306 -4.007 5.395 1.00 92.94 219 THR A C 1
ATOM 1723 O O . THR A 1 219 ? -3.090 -3.271 5.990 1.00 92.94 219 THR A O 1
ATOM 1726 N N . VAL A 1 220 ? -1.702 -3.651 4.268 1.00 90.94 220 VAL A N 1
ATOM 1727 C CA . VAL A 1 220 ? -1.879 -2.395 3.557 1.00 90.94 220 VAL A CA 1
ATOM 1728 C C . VAL A 1 220 ? -2.248 -2.736 2.115 1.00 90.94 220 VAL A C 1
ATOM 1730 O O . VAL A 1 220 ? -1.365 -3.074 1.321 1.00 90.94 220 VAL A O 1
ATOM 1733 N N . PRO A 1 221 ? -3.541 -2.741 1.755 1.00 88.56 221 PRO A N 1
ATOM 1734 C CA . PRO A 1 221 ? -3.971 -2.624 0.369 1.00 88.56 221 PRO A CA 1
ATOM 1735 C C . PRO A 1 221 ? -3.538 -1.288 -0.244 1.00 88.56 221 PRO A C 1
ATOM 1737 O O . PRO A 1 221 ? -3.836 -0.218 0.285 1.00 88.56 221 PRO A O 1
ATOM 1740 N N . LEU A 1 222 ? -2.867 -1.376 -1.390 1.00 84.75 222 LEU A N 1
ATOM 1741 C CA . LEU A 1 222 ? -2.515 -0.266 -2.266 1.00 84.75 222 LEU A CA 1
ATOM 1742 C C . LEU A 1 222 ? -3.353 -0.337 -3.538 1.00 84.75 222 LEU A C 1
ATOM 1744 O O . LEU A 1 222 ? -3.516 -1.417 -4.112 1.00 84.75 222 LEU A O 1
ATOM 1748 N N . PHE A 1 223 ? -3.834 0.815 -3.986 1.00 80.31 223 PHE A N 1
ATOM 1749 C CA . PHE A 1 223 ? -4.648 0.940 -5.187 1.00 80.31 223 PHE A CA 1
ATOM 1750 C C . PHE A 1 223 ? -4.410 2.286 -5.875 1.00 80.31 223 PHE A C 1
ATOM 1752 O O . PHE A 1 223 ? -3.926 3.251 -5.273 1.00 80.31 223 PHE A O 1
ATOM 1759 N N . ASP A 1 224 ? -4.720 2.325 -7.168 1.00 73.88 224 ASP A N 1
ATOM 1760 C CA . ASP A 1 224 ? -4.682 3.549 -7.957 1.00 73.88 224 ASP A CA 1
ATOM 1761 C C . ASP A 1 224 ? -6.047 4.257 -7.842 1.00 73.88 224 ASP A C 1
ATOM 1763 O O . ASP A 1 224 ? -7.059 3.681 -8.253 1.00 73.88 224 ASP A O 1
ATOM 1767 N N . PRO A 1 225 ? -6.104 5.482 -7.289 1.00 69.56 225 PRO A N 1
ATOM 1768 C CA . PRO A 1 225 ? -7.356 6.215 -7.103 1.00 69.56 225 PRO A CA 1
ATOM 1769 C C . PRO A 1 225 ? -8.002 6.669 -8.425 1.00 69.56 225 PRO A C 1
ATOM 1771 O O . PRO A 1 225 ? -9.147 7.110 -8.409 1.00 69.56 225 PRO A O 1
ATOM 1774 N N . SER A 1 226 ? -7.294 6.570 -9.558 1.00 63.50 226 SER A N 1
ATOM 1775 C CA . SER A 1 226 ? -7.824 6.840 -10.904 1.00 63.50 226 SER A CA 1
ATOM 1776 C C . SER A 1 226 ? -8.412 5.605 -11.600 1.00 63.50 226 SER A C 1
ATOM 1778 O O . SER A 1 226 ? -9.011 5.725 -12.666 1.00 63.50 226 SER A O 1
ATOM 1780 N N . CYS A 1 227 ? -8.246 4.414 -11.012 1.00 53.75 227 CYS A N 1
ATOM 1781 C CA . CYS A 1 227 ? -8.831 3.163 -11.508 1.00 53.75 227 CYS A CA 1
ATOM 1782 C C . CYS A 1 227 ? -10.251 2.892 -10.964 1.00 53.75 227 CYS A C 1
ATOM 1784 O O . CYS A 1 227 ? -10.774 1.794 -11.184 1.00 53.75 227 CYS A O 1
ATOM 1786 N N . LEU A 1 228 ? -10.836 3.863 -10.251 1.00 51.19 228 LEU A N 1
ATOM 1787 C CA . LEU A 1 228 ? -12.162 3.846 -9.627 1.00 51.19 228 LEU A CA 1
ATOM 1788 C C . LEU A 1 228 ? -13.116 4.821 -10.326 1.00 51.19 228 LEU A C 1
ATOM 1790 O O . LEU A 1 228 ? -12.668 5.945 -10.642 1.00 51.19 228 LEU A O 1
#

Solvent-accessible surface area (backbone atoms only — not comparable to full-atom values): 13096 Å² total; per-residue (Å²): 133,57,76,64,56,54,51,26,52,55,24,47,77,69,66,38,35,70,61,20,47,58,53,50,64,76,57,64,73,79,87,37,33,69,58,30,29,54,50,13,52,35,26,49,74,74,69,32,19,66,58,7,30,52,29,8,49,54,8,29,72,70,35,75,79,44,62,66,17,54,52,47,27,53,50,14,50,55,40,26,74,76,43,60,59,38,75,40,82,75,43,53,75,68,56,25,50,49,52,53,50,50,50,59,72,66,62,53,42,78,47,76,79,87,49,76,92,85,47,82,72,58,70,70,44,44,39,32,32,31,42,85,41,41,40,90,74,46,61,70,70,58,42,52,50,49,41,61,76,63,66,52,97,63,80,63,73,70,38,76,50,76,48,71,43,96,78,29,52,73,73,96,75,56,85,59,61,102,82,67,83,81,78,76,69,46,73,52,74,30,56,55,66,54,87,80,50,96,72,89,55,56,72,45,59,41,98,92,49,74,49,73,47,82,48,53,56,20,25,32,41,34,36,52,40,82,65,84

Radius of gyration: 19.41 Å; Cα contacts (8 Å, |Δi|>4): 331; chains: 1; bounding box: 54×41×50 Å

Nearest PDB structures (foldseek):
  5hrz-assembly1_A  TM=9.159E-01  e=2.641E-03  synthetic construct
  5lyn-assembly1_B  TM=9.237E-01  e=7.429E-03  Saccharomyces cerevisiae
  6i57-assembly1_A  TM=9.281E-01  e=1.212E-02  Homo sapiens
  6fdt-assembly1_A  TM=8.948E-01  e=1.352E-02  Homo sapiens
  7tb1-assembly2_B  TM=5.835E-01  e=1.148E-02  Homo sapiens

Foldseek 3Di:
DDPLVVVLVVCVVVLVLVVSLVSLVVVPPLLALVSLLSNLVSCLSVLNLLSNLVSLVSSCVNPVPPVSSVVSNVSSVVSCLVPQKDKDQQDDLVRLVVQVVVFVVVPWDFDDDDDPDPDDPPCLAARKTKDKDALVPDDPSVQVSVCVVNVDPDGDGIDMDMDHDVSYHHDDDQPDDPDDDDDFKDKDAQSDDCVVDDDHFDWDQAPVGIDTDDNHHSMMIMGGSVRD